Protein AF-A0A397EEP1-F1 (afdb_monomer_lite)

InterPro domains:
  IPR002110 Ankyrin repeat [PF12796] (130-216)
  IPR002867 IBR domain [SM00647] (1-59)
  IPR031127 E3 ubiquitin ligase RBR family [PTHR11685] (9-88)
  IPR036770 Ankyrin repeat-containing domain superfamily [G3DSA:1.25.40.20] (120-220)
  IPR036770 Ankyrin repeat-containing domain superfamily [SSF48403] (147-218)
  IPR044066 TRIAD supradomain [PS51873] (1-63)

Radius of gyration: 24.64 Å; chains: 1; bounding box: 55×30×63 Å

Structure (mmCIF, N/CA/C/O backbone):
data_AF-A0A397EEP1-F1
#
_entry.id   AF-A0A397EEP1-F1
#
loop_
_atom_site.group_PDB
_atom_site.id
_atom_site.type_symbol
_atom_site.label_atom_id
_atom_site.label_alt_id
_atom_site.label_comp_id
_atom_site.label_asym_id
_atom_site.label_entity_id
_atom_site.label_seq_id
_atom_site.pdbx_PDB_ins_code
_atom_site.Cartn_x
_atom_site.Cartn_y
_atom_site.Cartn_z
_atom_site.occupancy
_atom_site.B_iso_or_equiv
_atom_site.auth_seq_id
_atom_site.auth_comp_id
_atom_site.auth_asym_id
_atom_site.auth_atom_id
_atom_site.pdbx_PDB_model_num
ATOM 1 N N . MET A 1 1 ? -32.147 2.978 30.727 1.00 47.19 1 MET A N 1
ATOM 2 C CA . MET A 1 1 ? -31.724 1.940 31.691 1.00 47.19 1 MET A CA 1
ATOM 3 C C . MET A 1 1 ? -31.431 0.692 30.879 1.00 47.19 1 MET A C 1
ATOM 5 O O . MET A 1 1 ? -32.348 0.186 30.254 1.00 47.19 1 MET A O 1
ATOM 9 N N . TRP A 1 2 ? -30.162 0.304 30.752 1.00 61.06 2 TRP A N 1
ATOM 10 C CA . TRP A 1 2 ? -29.783 -0.892 29.991 1.00 61.06 2 TRP A CA 1
ATOM 11 C C . TRP A 1 2 ? -30.111 -2.123 30.839 1.00 61.06 2 TRP A C 1
ATOM 13 O O . TRP A 1 2 ? -29.787 -2.144 32.026 1.00 61.06 2 TRP A O 1
ATOM 23 N N . AS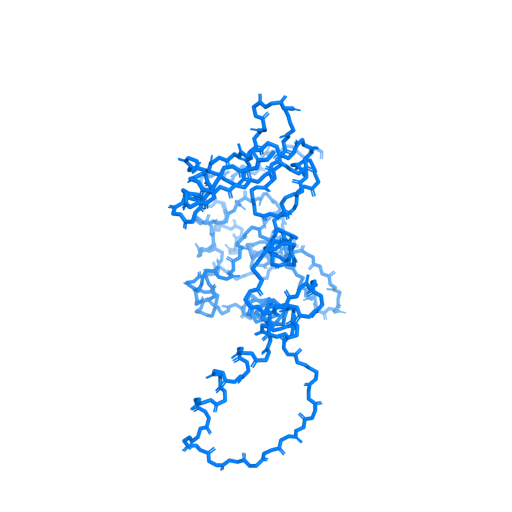P A 1 3 ? -30.806 -3.100 30.259 1.00 83.25 3 ASP A N 1
ATOM 24 C CA . ASP A 1 3 ? -31.170 -4.330 30.959 1.00 83.25 3 ASP A CA 1
ATOM 25 C C . ASP A 1 3 ? -29.919 -5.196 31.197 1.00 83.25 3 ASP A C 1
ATOM 27 O O . ASP A 1 3 ? -29.068 -5.337 30.314 1.00 83.25 3 ASP A O 1
ATOM 31 N N . LYS A 1 4 ? -29.802 -5.793 32.389 1.00 81.94 4 LYS A N 1
ATOM 32 C CA . LYS A 1 4 ? -28.688 -6.691 32.740 1.00 81.94 4 LYS A CA 1
ATOM 33 C C . LYS A 1 4 ? -28.630 -7.888 31.791 1.00 81.94 4 LYS A C 1
ATOM 35 O O . LYS A 1 4 ? -27.539 -8.336 31.445 1.00 81.94 4 LYS A O 1
ATOM 40 N N . SER A 1 5 ? -29.792 -8.353 31.334 1.00 80.31 5 SER A N 1
ATOM 41 C CA . SER A 1 5 ? -29.936 -9.419 30.339 1.00 80.31 5 SER A CA 1
ATOM 42 C C . SER A 1 5 ? -29.255 -9.047 29.021 1.00 80.31 5 SER A C 1
ATOM 44 O O . SER A 1 5 ? -28.493 -9.832 28.461 1.00 80.31 5 SER A O 1
ATOM 46 N N . PHE A 1 6 ? -29.470 -7.811 28.560 1.00 80.81 6 PHE A N 1
ATOM 47 C CA . PHE A 1 6 ? -28.870 -7.298 27.331 1.00 80.81 6 PHE A CA 1
ATOM 48 C C . PHE A 1 6 ? -27.352 -7.157 27.465 1.00 80.81 6 PHE A C 1
ATOM 50 O O . PHE A 1 6 ? -26.605 -7.561 26.579 1.00 80.81 6 PHE A O 1
ATOM 57 N N . GLN A 1 7 ? -26.873 -6.668 28.611 1.00 77.25 7 GLN A N 1
ATOM 58 C CA . GLN A 1 7 ? -25.439 -6.541 28.863 1.00 77.25 7 GLN A CA 1
ATOM 59 C C . GLN A 1 7 ? -24.725 -7.902 28.897 1.00 77.25 7 GLN A C 1
ATOM 61 O O . GLN A 1 7 ? -23.615 -8.015 28.382 1.00 77.25 7 GLN A O 1
ATOM 66 N N . ALA A 1 8 ? -25.352 -8.942 29.454 1.00 81.75 8 ALA A N 1
ATOM 67 C CA . ALA A 1 8 ? -24.814 -10.303 29.422 1.00 81.75 8 ALA A CA 1
ATOM 68 C C . ALA A 1 8 ? -24.742 -10.852 27.988 1.00 81.75 8 ALA A C 1
ATOM 70 O O . ALA A 1 8 ? -23.727 -11.421 27.594 1.00 81.75 8 ALA A O 1
ATOM 71 N N . TRP A 1 9 ? -25.775 -10.609 27.180 1.00 78.56 9 TRP A N 1
ATOM 72 C CA . TRP A 1 9 ? -25.808 -11.028 25.779 1.00 78.56 9 TRP A CA 1
ATOM 73 C C . TRP A 1 9 ? -24.681 -10.391 24.944 1.00 78.56 9 TRP A C 1
ATOM 75 O O . TRP A 1 9 ? -23.999 -11.090 24.197 1.00 78.56 9 TRP A O 1
ATOM 85 N N . THR A 1 10 ? -24.371 -9.104 25.156 1.00 80.12 10 THR A N 1
ATOM 86 C CA . THR A 1 10 ? -23.261 -8.425 24.448 1.00 80.12 10 THR A CA 1
ATOM 87 C C . THR A 1 10 ? -21.867 -9.002 24.720 1.00 80.12 10 THR A C 1
ATOM 89 O O . THR A 1 10 ? -20.926 -8.666 24.010 1.00 80.12 10 THR A O 1
ATOM 92 N N . GLN A 1 11 ? -21.697 -9.865 25.727 1.00 75.62 11 GLN A N 1
ATOM 93 C CA . GLN A 1 11 ? -20.400 -10.487 26.025 1.00 75.62 11 GLN A CA 1
ATOM 94 C C . GLN A 1 11 ? -20.036 -11.602 25.037 1.00 75.62 11 GLN A C 1
ATOM 96 O O . GLN A 1 11 ? -18.857 -11.920 24.890 1.00 75.62 11 GLN A O 1
ATOM 101 N N . HIS A 1 12 ? -21.030 -12.184 24.362 1.00 77.12 12 HIS A N 1
ATOM 102 C CA . HIS A 1 12 ? -20.850 -13.317 23.449 1.00 77.12 12 HIS A CA 1
ATOM 103 C C . HIS A 1 12 ? -21.074 -12.961 21.974 1.00 77.12 12 HIS A C 1
ATOM 105 O O . HIS A 1 12 ? -20.900 -13.816 21.111 1.00 77.12 12 HIS A O 1
ATOM 111 N N . HIS A 1 13 ? -21.424 -11.708 21.682 1.00 80.69 13 HIS A N 1
ATOM 112 C CA . HIS A 1 13 ? -21.724 -11.213 20.340 1.00 80.69 13 HIS A CA 1
ATOM 113 C C . HIS A 1 13 ? -20.852 -9.986 20.030 1.00 80.69 13 HIS A C 1
ATOM 115 O O . HIS A 1 13 ? -20.582 -9.176 20.918 1.00 80.69 13 HIS A O 1
ATOM 121 N N . ASP A 1 14 ? -20.407 -9.818 18.778 1.00 85.81 14 ASP A N 1
ATOM 122 C CA . ASP A 1 14 ? -19.673 -8.610 18.363 1.00 85.81 14 ASP A CA 1
ATOM 123 C C . ASP A 1 14 ? -20.671 -7.457 18.208 1.00 85.81 14 ASP A C 1
ATOM 125 O O . ASP A 1 14 ? -21.212 -7.209 17.131 1.00 85.81 14 ASP A O 1
ATOM 129 N N . VAL A 1 15 ? -20.964 -6.794 19.328 1.00 86.81 15 VAL A N 1
ATOM 130 C CA . VAL A 1 15 ? -21.948 -5.712 19.431 1.00 86.81 15 VAL A CA 1
ATOM 131 C C . VAL A 1 15 ? -21.237 -4.403 19.732 1.00 86.81 15 VAL A C 1
ATOM 133 O O . VAL A 1 15 ? -20.426 -4.303 20.656 1.00 86.81 15 VAL A O 1
ATOM 136 N N . ARG A 1 16 ? -21.560 -3.355 18.975 1.00 87.19 16 ARG A N 1
ATOM 137 C CA . ARG A 1 16 ? -21.003 -2.010 19.149 1.00 87.19 16 ARG A CA 1
ATOM 138 C C . ARG A 1 16 ? -22.079 -0.949 19.019 1.00 87.19 16 ARG A C 1
ATOM 140 O O . ARG A 1 16 ? -23.038 -1.093 18.274 1.00 87.19 16 ARG A O 1
ATOM 147 N N . SER A 1 17 ? -21.896 0.157 19.731 1.00 89.38 17 SER A N 1
ATOM 148 C CA . SER A 1 17 ? -22.769 1.324 19.593 1.00 89.38 17 SER A CA 1
ATOM 149 C C . SER A 1 17 ? -22.429 2.132 18.338 1.00 89.38 17 SER A C 1
ATOM 151 O O . SER A 1 17 ? -21.255 2.317 18.019 1.00 89.38 17 SER A O 1
ATOM 153 N N . CYS A 1 18 ? -23.433 2.703 17.680 1.00 91.69 18 CYS A N 1
ATOM 154 C CA . CYS A 1 18 ? -23.231 3.709 16.643 1.00 91.69 18 CYS A CA 1
ATOM 155 C C . CYS A 1 18 ? -22.435 4.908 17.212 1.00 91.69 18 CYS A C 1
ATOM 157 O O . CYS A 1 18 ? -22.728 5.363 18.323 1.00 91.69 18 CYS A O 1
ATOM 159 N N . PRO A 1 19 ? -21.423 5.437 16.504 1.00 91.19 19 PRO A N 1
ATOM 160 C CA . PRO A 1 19 ? -20.699 6.634 16.943 1.00 91.19 19 PRO A CA 1
ATOM 161 C C . PRO A 1 19 ? -21.558 7.910 16.927 1.00 91.19 19 PRO A C 1
ATOM 163 O O . PRO A 1 19 ? -21.262 8.820 17.693 1.00 91.19 19 PRO A O 1
ATOM 166 N N . GLN A 1 20 ? -22.625 7.956 16.120 1.00 92.94 20 GLN A N 1
ATOM 167 C CA . GLN A 1 20 ? -23.490 9.131 15.978 1.00 92.94 20 GLN A CA 1
ATOM 168 C C . GLN A 1 20 ? -24.725 9.087 16.889 1.00 92.94 20 GLN A C 1
ATOM 170 O O . GLN A 1 20 ? -24.979 10.035 17.622 1.00 92.94 20 GLN A O 1
ATOM 175 N N . CYS A 1 21 ? -25.488 7.988 16.879 1.00 94.25 21 CYS A N 1
ATOM 176 C CA . CYS A 1 21 ? -26.744 7.882 17.641 1.00 94.25 21 CYS A CA 1
ATOM 177 C C . CYS A 1 21 ? -26.685 6.924 18.842 1.00 94.25 21 CYS A C 1
ATOM 179 O O . CYS A 1 21 ? -27.672 6.764 19.556 1.00 94.25 21 CYS A O 1
ATOM 181 N N . HIS A 1 22 ? -25.551 6.251 19.059 1.00 90.94 22 HIS A N 1
ATOM 182 C CA . HIS A 1 22 ? -25.333 5.273 20.135 1.00 90.94 22 HIS A CA 1
ATOM 183 C C . HIS A 1 22 ? -26.238 4.033 20.140 1.00 90.94 22 HIS A C 1
ATOM 185 O O . HIS A 1 22 ? -26.131 3.218 21.061 1.00 90.94 22 HIS A O 1
ATOM 191 N N . ALA A 1 23 ? -27.053 3.825 19.102 1.00 91.00 23 ALA A N 1
ATOM 192 C CA . ALA A 1 23 ? -27.814 2.592 18.931 1.00 91.00 23 ALA A CA 1
ATOM 193 C C . ALA A 1 23 ? -26.887 1.368 18.931 1.00 91.00 23 ALA A C 1
ATOM 195 O O . ALA A 1 23 ? -25.815 1.408 18.325 1.00 91.00 23 ALA A O 1
ATOM 196 N N . ALA A 1 24 ? -27.276 0.295 19.621 1.00 89.44 24 ALA A N 1
ATOM 197 C CA . ALA A 1 24 ? -26.526 -0.956 19.618 1.00 89.44 24 ALA A CA 1
ATOM 198 C C . ALA A 1 24 ? -26.708 -1.673 18.274 1.00 89.44 24 ALA A C 1
ATOM 200 O O . ALA A 1 24 ? -27.830 -1.838 17.799 1.00 89.44 24 ALA A O 1
ATOM 201 N N . ILE A 1 25 ? -25.598 -2.074 17.670 1.00 88.44 25 ILE A N 1
ATOM 202 C CA . ILE A 1 25 ? -25.524 -2.742 16.374 1.00 88.44 25 ILE A CA 1
ATOM 203 C C . ILE A 1 25 ? -24.734 -4.031 16.593 1.00 88.44 25 ILE A C 1
ATOM 205 O O . ILE A 1 25 ? -23.732 -4.006 17.301 1.00 88.44 25 ILE A O 1
ATOM 209 N N . GLU A 1 26 ? -25.176 -5.144 16.018 1.00 89.06 26 GLU A N 1
ATOM 210 C CA . GLU A 1 26 ? -24.446 -6.418 16.000 1.00 89.06 26 GLU A CA 1
ATOM 211 C C . GLU A 1 26 ? -23.779 -6.607 14.633 1.00 89.06 26 GLU A C 1
ATOM 213 O O . GLU A 1 26 ? -24.381 -6.301 13.600 1.00 89.06 26 GLU A O 1
ATOM 218 N N . LYS A 1 27 ? -22.541 -7.111 14.607 1.00 83.81 27 LYS A N 1
ATOM 219 C CA . LYS A 1 27 ? -21.855 -7.441 13.355 1.00 83.81 27 LYS A CA 1
ATOM 220 C C . LYS A 1 27 ? -22.319 -8.798 12.835 1.00 83.81 27 LYS A C 1
ATOM 222 O O . LYS A 1 27 ? -22.027 -9.826 13.436 1.00 83.81 27 LYS A O 1
ATOM 227 N N . THR A 1 28 ? -22.942 -8.819 11.662 1.00 75.56 28 THR A N 1
ATOM 228 C CA . THR A 1 28 ? -23.402 -10.058 11.008 1.00 75.56 28 THR A CA 1
ATOM 229 C C . THR A 1 28 ? -22.403 -10.637 9.988 1.00 75.56 28 THR A C 1
ATOM 231 O O . THR A 1 28 ? -22.657 -11.700 9.429 1.00 75.56 28 THR A O 1
ATOM 234 N N . GLY A 1 29 ? -21.244 -9.988 9.776 1.00 73.56 29 GLY A N 1
ATOM 235 C CA . GLY A 1 29 ? -20.130 -10.460 8.928 1.00 73.56 29 GLY A CA 1
ATOM 236 C C . GLY A 1 29 ? -19.808 -9.564 7.714 1.00 73.56 29 GLY A C 1
ATOM 237 O O . GLY A 1 29 ? -20.437 -8.533 7.511 1.00 73.56 29 GLY A O 1
ATOM 238 N N . GLY A 1 30 ? -18.798 -9.941 6.915 1.00 75.50 30 GLY A N 1
ATOM 239 C CA . GLY A 1 30 ? -18.635 -9.499 5.513 1.00 75.50 30 GLY A CA 1
ATOM 240 C C . GLY A 1 30 ? -17.780 -8.258 5.183 1.00 75.50 30 GLY A C 1
ATOM 241 O O . GLY A 1 30 ? -17.151 -8.255 4.134 1.00 75.50 30 GLY A O 1
ATOM 242 N N . CYS A 1 31 ? -17.694 -7.219 6.023 1.00 81.50 31 CYS A N 1
ATOM 243 C CA . CYS A 1 31 ? -16.842 -6.036 5.768 1.00 81.50 31 CYS A CA 1
ATOM 244 C C . CYS A 1 31 ? -16.585 -5.238 7.066 1.00 81.50 31 CYS A C 1
ATOM 246 O O . CYS A 1 31 ? -17.164 -5.536 8.116 1.00 81.50 31 CYS A O 1
ATOM 248 N N . THR A 1 32 ? -15.692 -4.243 7.034 1.00 88.62 32 THR A N 1
ATOM 249 C CA . THR A 1 32 ? -15.529 -3.237 8.103 1.00 88.62 32 THR A CA 1
ATOM 250 C C . THR A 1 32 ? -16.433 -2.022 7.908 1.00 88.62 32 THR A C 1
ATOM 252 O O . THR A 1 32 ? -16.703 -1.338 8.892 1.00 88.62 32 THR A O 1
ATOM 255 N N . HIS A 1 33 ? -16.925 -1.768 6.693 1.00 93.38 33 HIS A N 1
ATOM 256 C CA . HIS A 1 33 ? -17.930 -0.742 6.426 1.00 93.38 33 HIS A CA 1
ATOM 257 C C . HIS A 1 33 ? -19.284 -1.149 7.011 1.00 93.38 33 HIS A C 1
ATOM 259 O O . HIS A 1 33 ? -19.756 -2.260 6.762 1.00 93.38 33 HIS A O 1
ATOM 265 N N . MET A 1 34 ? -19.911 -0.260 7.778 1.00 91.12 34 MET A N 1
ATOM 266 C CA . MET A 1 34 ? -21.255 -0.453 8.310 1.00 91.12 34 MET A CA 1
ATOM 267 C C . MET A 1 34 ? -22.073 0.829 8.252 1.00 91.12 34 MET A C 1
ATOM 269 O O . MET A 1 34 ? -21.587 1.901 8.598 1.00 91.12 34 MET A O 1
ATOM 273 N N . THR A 1 35 ? -23.352 0.673 7.927 1.00 92.94 35 THR A N 1
ATOM 274 C CA . THR A 1 35 ? -24.351 1.744 7.934 1.00 92.94 35 THR A CA 1
ATOM 275 C C . THR A 1 35 ? -25.298 1.538 9.109 1.00 92.94 35 THR A C 1
ATOM 277 O O . THR A 1 35 ? -25.817 0.440 9.331 1.00 92.94 35 THR A O 1
ATOM 280 N N . CYS A 1 36 ? -25.528 2.578 9.909 1.00 93.56 36 CYS A N 1
ATOM 281 C CA . CYS A 1 36 ? -26.466 2.496 11.024 1.00 93.56 36 CYS A CA 1
ATOM 282 C C . CYS A 1 36 ? -27.920 2.479 10.531 1.00 93.56 36 CYS A C 1
ATOM 284 O O . CYS A 1 36 ? -28.367 3.439 9.921 1.00 93.56 36 CYS A O 1
ATOM 286 N N . ILE A 1 37 ? -28.702 1.465 10.910 1.00 91.69 37 ILE A N 1
ATOM 287 C CA . ILE A 1 37 ? -30.126 1.370 10.529 1.00 91.69 37 ILE A CA 1
ATOM 288 C C . ILE A 1 37 ? -31.024 2.466 11.134 1.00 91.69 37 ILE A C 1
ATOM 290 O O . ILE A 1 37 ? -32.151 2.640 10.689 1.00 91.69 37 ILE A O 1
ATOM 294 N N . TYR A 1 38 ? -30.561 3.167 12.176 1.00 94.50 38 TYR A N 1
ATOM 295 C CA . TYR A 1 38 ? -31.361 4.169 12.893 1.00 94.50 38 TYR A CA 1
ATOM 296 C C . TYR A 1 38 ? -31.083 5.604 12.449 1.00 94.50 38 TYR A C 1
ATOM 298 O O . TYR A 1 38 ? -31.986 6.432 12.481 1.00 94.50 38 TYR A O 1
ATOM 306 N N . CYS A 1 39 ? -29.832 5.924 12.111 1.00 95.50 39 CYS A N 1
ATOM 307 C CA . CYS A 1 39 ? -29.431 7.285 11.743 1.00 95.50 39 CYS A CA 1
ATOM 308 C C . CYS A 1 39 ? -28.678 7.363 10.414 1.00 95.50 39 CYS A C 1
ATOM 310 O O . CYS A 1 39 ? -28.101 8.406 10.129 1.00 95.50 39 CYS A O 1
ATOM 312 N N . GLU A 1 40 ? -28.613 6.253 9.673 1.00 94.88 40 GLU A N 1
ATOM 313 C CA . GLU A 1 40 ? -28.022 6.141 8.330 1.00 94.88 40 GLU A CA 1
ATOM 314 C C . GLU A 1 40 ? -26.551 6.578 8.242 1.00 94.88 40 GLU A C 1
ATOM 316 O O . GLU A 1 40 ? -26.015 6.807 7.169 1.00 94.88 40 GLU A O 1
ATOM 321 N N . PHE A 1 41 ? -25.869 6.670 9.385 1.00 94.62 41 PHE A N 1
ATOM 322 C CA . PHE A 1 41 ? -24.463 7.041 9.434 1.00 94.62 41 PHE A CA 1
ATOM 323 C C . PHE A 1 41 ? -23.591 5.878 8.961 1.00 94.62 41 PHE A C 1
ATOM 325 O O . PHE A 1 41 ? -23.664 4.788 9.543 1.00 94.62 41 PHE A O 1
ATOM 332 N N . ASP A 1 42 ? -22.756 6.141 7.960 1.00 94.69 42 ASP A N 1
ATOM 333 C CA . ASP A 1 42 ? -21.756 5.222 7.421 1.00 94.69 42 ASP A CA 1
ATOM 334 C C . ASP A 1 42 ? -20.445 5.337 8.196 1.00 94.69 42 ASP A C 1
ATOM 336 O O . ASP A 1 42 ? -19.846 6.411 8.306 1.00 94.69 42 ASP A O 1
ATOM 340 N N . PHE A 1 43 ? -19.965 4.225 8.743 1.00 93.75 43 PHE A N 1
ATOM 341 C CA . PHE A 1 43 ? -18.770 4.213 9.577 1.00 93.75 43 PHE A CA 1
ATOM 342 C C . PHE A 1 43 ? -17.993 2.905 9.490 1.00 93.75 43 PHE A C 1
ATOM 344 O O . PHE A 1 43 ? -18.498 1.856 9.093 1.00 93.75 43 PHE A O 1
ATOM 351 N N . CYS A 1 44 ? -16.737 2.956 9.923 1.00 92.75 44 CYS A N 1
ATOM 352 C CA . CYS A 1 44 ? -15.912 1.766 10.078 1.00 92.75 44 CYS A CA 1
ATOM 353 C C . CYS A 1 44 ? -16.153 1.090 11.438 1.00 92.75 44 CYS A C 1
ATOM 355 O O . CYS A 1 44 ? -15.990 1.698 12.501 1.00 92.75 44 CYS A O 1
ATOM 357 N N . TRP A 1 45 ? -16.467 -0.205 11.413 1.00 91.25 45 TRP A N 1
ATOM 358 C CA . TRP A 1 45 ? -16.722 -1.049 12.584 1.00 91.25 45 TRP A CA 1
ATOM 359 C C . TRP A 1 45 ? -15.564 -1.072 13.593 1.00 91.25 45 TRP A C 1
ATOM 361 O O . TRP A 1 45 ? -15.776 -1.133 14.810 1.00 91.25 45 TRP A O 1
ATOM 371 N N . LEU A 1 46 ? -14.329 -1.009 13.087 1.00 88.44 46 LEU A N 1
ATOM 372 C CA . LEU A 1 46 ? -13.113 -1.087 13.893 1.00 88.44 46 LEU A CA 1
ATOM 373 C C . LEU A 1 46 ? -12.780 0.259 14.538 1.00 88.44 46 LEU A C 1
ATOM 375 O O . LEU A 1 46 ? -12.733 0.358 15.765 1.00 88.44 46 LEU A O 1
ATOM 379 N N . CYS A 1 47 ? -12.551 1.289 13.720 1.00 89.31 47 CYS A N 1
ATOM 380 C CA . CYS A 1 47 ? -12.019 2.574 14.175 1.00 89.31 47 CYS A CA 1
ATOM 381 C C . CYS A 1 47 ? -13.092 3.607 14.542 1.00 89.31 47 CYS A C 1
ATOM 383 O O . CYS A 1 47 ? -12.753 4.657 15.091 1.00 89.31 47 CYS A O 1
ATOM 385 N N . ARG A 1 48 ? -14.372 3.306 14.273 1.00 90.62 48 ARG A N 1
ATOM 386 C CA . ARG A 1 48 ? -15.549 4.111 14.648 1.00 90.62 48 ARG A CA 1
ATOM 387 C C . ARG A 1 48 ? -15.585 5.512 14.014 1.00 90.62 48 ARG A C 1
ATOM 389 O O . ARG A 1 48 ? -16.299 6.376 14.514 1.00 90.62 48 ARG A O 1
ATOM 396 N N . VAL A 1 49 ? -14.827 5.729 12.937 1.00 90.88 49 VAL A N 1
ATOM 397 C CA . VAL A 1 49 ? -14.821 6.968 12.136 1.00 90.88 49 VAL A CA 1
ATOM 398 C C . VAL A 1 49 ? -15.819 6.854 10.990 1.00 90.88 49 VAL A C 1
ATOM 400 O O . VAL A 1 49 ? -16.080 5.749 10.514 1.00 90.88 49 VAL A O 1
ATOM 403 N N . GLU A 1 50 ? -16.345 8.000 10.563 1.00 94.19 50 GLU A N 1
ATOM 404 C CA . GLU A 1 50 ? -17.120 8.154 9.333 1.00 94.19 50 GLU A CA 1
ATOM 405 C C . GLU A 1 50 ? -16.409 7.536 8.127 1.00 94.19 50 GLU A C 1
ATOM 407 O O . GLU A 1 50 ? -15.199 7.710 7.954 1.00 94.19 50 GLU A O 1
ATOM 412 N N . TRP A 1 51 ? -17.159 6.843 7.274 1.00 93.44 51 TRP A N 1
ATOM 413 C CA . TRP A 1 51 ? -16.577 6.130 6.140 1.00 93.44 51 TRP A CA 1
ATOM 414 C C . TRP A 1 51 ? -15.876 7.056 5.137 1.00 93.44 51 TRP A C 1
ATOM 416 O O . TRP A 1 51 ? -14.807 6.717 4.643 1.00 93.44 51 TRP A O 1
ATOM 426 N N . GLN A 1 52 ? -16.397 8.265 4.908 1.00 91.44 52 GLN A N 1
ATOM 427 C CA . GLN A 1 52 ? -15.780 9.245 3.999 1.00 91.44 52 GLN A CA 1
ATOM 428 C C . GLN A 1 52 ? -14.376 9.689 4.441 1.00 91.44 52 GLN A C 1
ATOM 430 O O . GLN A 1 52 ? -13.542 10.044 3.613 1.00 91.44 52 GLN A O 1
ATOM 435 N N . HIS A 1 53 ? -14.102 9.643 5.746 1.00 88.62 53 HIS A N 1
ATOM 436 C CA . HIS A 1 53 ? -12.820 10.016 6.347 1.00 88.62 53 HIS A CA 1
ATOM 437 C C . HIS A 1 53 ? -11.983 8.790 6.744 1.00 88.62 53 HIS A C 1
ATOM 439 O O . HIS A 1 53 ? -10.988 8.908 7.469 1.00 88.62 53 HIS A O 1
ATOM 445 N N . HIS A 1 54 ? -12.398 7.597 6.318 1.00 90.50 54 HIS A N 1
ATOM 446 C CA . HIS A 1 54 ? -11.708 6.361 6.627 1.00 90.50 54 HIS A CA 1
ATOM 447 C C . HIS A 1 54 ? -10.470 6.190 5.745 1.00 90.50 54 HIS A C 1
ATOM 449 O O . HIS A 1 54 ? -10.537 6.277 4.523 1.00 90.50 54 HIS A O 1
ATOM 455 N N . THR A 1 55 ? -9.339 5.883 6.376 1.00 88.94 55 THR A N 1
ATOM 456 C CA . THR A 1 55 ? -8.138 5.401 5.693 1.00 88.94 55 THR A CA 1
ATOM 457 C C . THR A 1 55 ? -7.647 4.142 6.391 1.00 88.94 55 THR A C 1
ATOM 459 O O . THR A 1 55 ? -7.569 4.100 7.624 1.00 88.94 55 THR A O 1
ATOM 462 N N . ASP A 1 56 ? -7.295 3.116 5.616 1.00 86.06 56 ASP A N 1
ATOM 463 C CA . ASP A 1 56 ? -6.860 1.826 6.166 1.00 86.06 56 ASP A CA 1
ATOM 464 C C . ASP A 1 56 ? -5.620 1.979 7.055 1.00 86.06 56 ASP A C 1
ATOM 466 O O . ASP A 1 56 ? -5.549 1.399 8.139 1.00 86.06 56 ASP A O 1
ATOM 470 N N . VAL A 1 57 ? -4.708 2.877 6.669 1.00 83.38 57 VAL A N 1
ATOM 471 C CA . VAL A 1 57 ? -3.500 3.219 7.436 1.00 83.38 57 VAL A CA 1
ATOM 472 C C . VAL A 1 57 ? -3.798 3.736 8.848 1.00 83.38 57 VAL A C 1
ATOM 474 O O . VAL A 1 57 ? -3.029 3.481 9.773 1.00 83.38 57 VAL A O 1
ATOM 477 N N . MET A 1 58 ? -4.919 4.436 9.050 1.00 82.75 58 MET A N 1
ATOM 478 C CA . MET A 1 58 ? -5.311 4.971 10.360 1.00 82.75 58 MET A CA 1
ATOM 479 C C . MET A 1 58 ? -6.365 4.110 11.061 1.00 82.75 58 MET A C 1
ATOM 481 O O . MET A 1 58 ? -6.713 4.393 12.210 1.00 82.75 58 MET A O 1
ATOM 485 N N . CYS A 1 59 ? -6.862 3.051 10.422 1.00 82.12 59 CYS A N 1
ATOM 486 C CA . CYS A 1 59 ? -7.916 2.209 10.972 1.00 82.12 59 CYS A CA 1
ATOM 487 C C . CYS A 1 59 ? -7.439 1.449 12.217 1.00 82.12 59 CYS A C 1
ATOM 489 O O . CYS A 1 59 ? -8.003 1.610 13.304 1.00 82.12 59 CYS A O 1
ATOM 491 N N . THR A 1 60 ? -6.351 0.690 12.095 1.00 79.88 60 THR A N 1
ATOM 492 C CA . THR A 1 60 ? -5.781 -0.137 13.171 1.00 79.88 60 THR A CA 1
ATOM 493 C C . THR A 1 60 ? -5.290 0.697 14.360 1.00 79.88 60 THR A C 1
ATOM 495 O O . THR A 1 60 ? -5.707 0.412 15.490 1.00 79.88 60 THR A O 1
ATOM 498 N N . PRO A 1 61 ? -4.496 1.773 14.157 1.00 75.88 61 PRO A N 1
ATOM 499 C CA . PRO A 1 61 ? -4.050 2.632 15.255 1.00 75.88 61 PRO A CA 1
ATOM 500 C C . PRO A 1 61 ? -5.216 3.267 16.022 1.00 75.88 61 PRO A C 1
ATOM 502 O O . PRO A 1 61 ? -5.234 3.280 17.255 1.00 75.88 61 PRO A O 1
ATOM 505 N N . ARG A 1 62 ? -6.245 3.753 15.315 1.00 79.25 62 ARG A N 1
ATOM 506 C CA . ARG A 1 62 ? -7.413 4.372 15.957 1.00 79.25 62 ARG A CA 1
ATOM 507 C C . ARG A 1 62 ? -8.297 3.353 16.663 1.00 79.25 62 ARG A C 1
ATOM 509 O O . ARG A 1 62 ? -8.760 3.630 17.769 1.00 79.25 62 ARG A O 1
ATOM 516 N N . ALA A 1 63 ? -8.516 2.179 16.076 1.00 79.62 63 ALA A N 1
ATOM 517 C CA . ALA A 1 63 ? -9.271 1.093 16.705 1.00 79.62 63 ALA A CA 1
ATOM 518 C C . ALA A 1 63 ? -8.616 0.635 18.019 1.00 79.62 63 ALA A C 1
ATOM 520 O O . ALA A 1 63 ? -9.301 0.394 19.016 1.00 79.62 63 ALA A O 1
ATOM 521 N N . PHE A 1 64 ? -7.282 0.583 18.056 1.00 74.06 64 PHE A N 1
ATOM 522 C CA . PHE A 1 64 ? -6.532 0.280 19.272 1.00 74.06 64 PHE A CA 1
ATOM 523 C C . PHE A 1 64 ? -6.762 1.330 20.370 1.00 74.06 64 PHE A C 1
ATOM 525 O O . PHE A 1 64 ? -7.100 0.975 21.506 1.00 74.06 64 PHE A O 1
ATOM 532 N N . LEU A 1 65 ? -6.644 2.618 20.026 1.00 66.38 65 LEU A N 1
ATOM 533 C CA . LEU A 1 65 ? -6.842 3.732 20.962 1.00 66.38 65 LEU A CA 1
ATOM 534 C C . LEU A 1 65 ? -8.286 3.827 21.481 1.00 66.38 65 LEU A C 1
ATOM 536 O O . LEU A 1 65 ? -8.506 4.160 22.645 1.00 66.38 65 LEU A O 1
ATOM 540 N N . THR A 1 66 ? -9.266 3.505 20.637 1.00 67.19 66 THR A N 1
ATOM 541 C CA . THR A 1 66 ? -10.706 3.636 20.930 1.00 67.19 66 THR A CA 1
ATOM 542 C C . THR A 1 66 ? -11.369 2.355 21.437 1.00 67.19 66 THR A C 1
ATOM 544 O O . THR A 1 66 ? -12.548 2.386 21.791 1.00 67.19 66 THR A O 1
ATOM 547 N N . SER A 1 67 ? -10.634 1.236 21.534 1.00 66.00 67 SER A N 1
ATOM 548 C CA . SER A 1 67 ? -11.097 0.010 22.210 1.00 66.00 67 SER A CA 1
ATOM 549 C C . SER A 1 67 ? -11.686 0.371 23.583 1.00 66.00 67 SER A C 1
ATOM 551 O O . SER A 1 67 ? -11.276 1.373 24.149 1.00 66.00 67 SER A O 1
ATOM 553 N N . SER A 1 68 ? -12.621 -0.387 24.156 1.00 54.97 68 SER A N 1
ATOM 554 C CA . SER A 1 68 ? -13.264 -0.085 25.454 1.00 54.97 68 SER A CA 1
ATOM 555 C C . SER A 1 68 ? -12.810 -0.999 26.601 1.00 54.97 68 SER A C 1
ATOM 557 O O . SER A 1 68 ? -13.383 -0.954 27.685 1.00 54.97 68 SER A O 1
ATOM 559 N N . SER A 1 69 ? -11.777 -1.825 26.393 1.00 55.00 69 SER A N 1
ATOM 560 C CA . SER A 1 69 ? -11.315 -2.791 27.400 1.00 55.00 69 SER A CA 1
ATOM 561 C C . SER A 1 69 ? -10.827 -2.092 28.680 1.00 55.00 69 SER A C 1
ATOM 563 O O . SER A 1 69 ? -9.752 -1.497 28.706 1.00 55.00 69 SER A O 1
ATOM 565 N N . THR A 1 70 ? -11.624 -2.180 29.747 1.00 50.16 70 THR A N 1
ATOM 566 C CA . THR A 1 70 ? -11.368 -1.614 31.085 1.00 50.16 70 THR A CA 1
ATOM 567 C C . THR A 1 70 ? -10.414 -2.449 31.935 1.00 50.16 70 THR A C 1
ATOM 569 O O . THR A 1 70 ? -10.016 -2.001 33.007 1.00 50.16 70 THR A O 1
ATOM 572 N N . ALA A 1 71 ? -9.992 -3.624 31.455 1.00 48.22 71 ALA A N 1
ATOM 573 C CA . ALA A 1 71 ? -9.126 -4.553 32.186 1.00 48.22 71 ALA A CA 1
ATOM 574 C C . ALA A 1 71 ? -7.776 -3.943 32.617 1.00 48.22 71 ALA A C 1
ATOM 576 O O . ALA A 1 71 ? -7.089 -4.495 33.469 1.00 48.22 71 ALA A O 1
ATOM 577 N N . LEU A 1 72 ? -7.386 -2.813 32.016 1.00 47.94 72 LEU A N 1
ATOM 578 C CA . LEU A 1 72 ? -6.070 -2.190 32.151 1.00 47.94 72 LEU A CA 1
ATOM 579 C C . LEU A 1 72 ? -6.179 -0.661 32.391 1.00 47.94 72 LEU A C 1
ATOM 581 O O . LEU A 1 72 ? -5.244 0.071 32.100 1.00 47.94 72 LEU A O 1
ATOM 585 N N . GLY A 1 73 ? -7.317 -0.158 32.901 1.00 46.09 73 GLY A N 1
ATOM 586 C CA . GLY A 1 73 ? -7.470 1.227 33.393 1.00 46.09 73 GLY A CA 1
ATOM 587 C C . GLY A 1 73 ? -8.657 2.030 32.823 1.00 46.09 73 GLY A C 1
ATOM 588 O O . GLY A 1 73 ? -9.225 1.649 31.798 1.00 46.09 73 GLY A O 1
ATOM 589 N N . PRO A 1 74 ? -9.052 3.152 33.469 1.00 46.38 74 PRO A N 1
ATOM 590 C CA . PRO A 1 74 ? -10.289 3.879 33.149 1.00 46.38 74 PRO A CA 1
ATOM 591 C C . PRO A 1 74 ? -10.161 4.920 32.022 1.00 46.38 74 PRO A C 1
ATOM 593 O O . PRO A 1 74 ? -11.174 5.344 31.475 1.00 46.38 74 PRO A O 1
ATOM 596 N N . THR A 1 75 ? -8.946 5.339 31.651 1.00 48.44 75 THR A N 1
ATOM 597 C CA . THR A 1 75 ? -8.706 6.347 30.603 1.00 48.44 75 THR A CA 1
ATOM 598 C C . THR A 1 75 ? -7.749 5.815 29.534 1.00 48.44 75 THR A C 1
ATOM 600 O O . THR A 1 75 ? -6.914 4.950 29.805 1.00 48.44 75 THR A O 1
ATOM 603 N N . ALA A 1 76 ? -7.864 6.321 28.301 1.00 51.34 76 ALA A N 1
ATOM 604 C CA . ALA A 1 76 ? -7.018 5.931 27.167 1.00 51.34 76 ALA A CA 1
ATOM 605 C C . ALA A 1 76 ? -5.497 5.943 27.461 1.00 51.34 76 ALA A C 1
ATOM 607 O O . ALA A 1 76 ? -4.849 4.942 27.147 1.00 51.34 76 ALA A O 1
ATOM 608 N N . PRO A 1 77 ? -4.911 6.979 28.106 1.00 57.53 77 PRO A N 1
ATOM 609 C CA . PRO A 1 77 ? -3.484 6.970 28.433 1.00 57.53 77 PRO A CA 1
ATOM 610 C C . PRO A 1 77 ? -3.119 5.891 29.457 1.00 57.53 77 PRO A C 1
ATOM 612 O O . PRO A 1 77 ? -2.113 5.210 29.281 1.00 57.53 77 PRO A O 1
ATOM 615 N N . VAL A 1 78 ? -3.952 5.665 30.481 1.00 54.75 78 VAL A N 1
ATOM 616 C CA . VAL A 1 78 ? -3.705 4.603 31.473 1.00 54.75 78 VAL A CA 1
ATOM 617 C C . VAL A 1 78 ? -3.737 3.240 30.792 1.00 54.75 78 VAL A C 1
ATOM 619 O O . VAL A 1 78 ? -2.837 2.436 30.987 1.00 54.75 78 VAL A O 1
ATOM 622 N N . ARG A 1 79 ? -4.695 3.009 29.893 1.00 62.41 79 ARG A N 1
ATOM 623 C CA . ARG A 1 79 ? -4.789 1.747 29.152 1.00 62.41 79 ARG A CA 1
ATOM 624 C C . ARG A 1 79 ? -3.630 1.501 28.204 1.00 62.41 79 ARG A C 1
ATOM 626 O O . ARG A 1 79 ? -3.223 0.351 28.067 1.00 62.41 79 ARG A O 1
ATOM 633 N N . ALA A 1 80 ? -3.118 2.543 27.552 1.00 59.56 80 ALA A N 1
ATOM 634 C CA . ALA A 1 80 ? -1.920 2.441 26.728 1.00 59.56 80 ALA A CA 1
ATOM 635 C C . ALA A 1 80 ? -0.714 2.018 27.580 1.00 59.56 80 ALA A C 1
ATOM 637 O O . ALA A 1 80 ? -0.020 1.064 27.229 1.00 59.56 80 ALA A O 1
ATOM 638 N N . VAL A 1 81 ? -0.530 2.656 28.740 1.00 64.38 81 VAL A N 1
ATOM 639 C CA . VAL A 1 81 ? 0.550 2.333 29.682 1.00 64.38 81 VAL A CA 1
ATOM 640 C C . VAL A 1 81 ? 0.400 0.914 30.229 1.00 64.38 81 VAL A C 1
ATOM 642 O O . VAL A 1 81 ? 1.330 0.118 30.140 1.00 64.38 81 VAL A O 1
ATOM 645 N N . THR A 1 82 ? -0.763 0.544 30.757 1.00 57.16 82 THR A N 1
ATOM 646 C CA . THR A 1 82 ? -0.937 -0.753 31.420 1.00 57.16 82 THR A CA 1
ATOM 647 C C . THR A 1 82 ? -0.932 -1.916 30.416 1.00 57.16 82 THR A C 1
ATOM 649 O O . THR A 1 82 ? -0.370 -2.965 30.723 1.00 57.16 82 THR A O 1
ATOM 652 N N . LYS A 1 83 ? -1.443 -1.740 29.183 1.00 58.25 83 LYS A N 1
ATOM 653 C CA . LYS A 1 83 ? -1.261 -2.732 28.100 1.00 58.25 83 LYS A CA 1
ATOM 654 C C . LYS A 1 83 ? 0.208 -2.895 27.712 1.00 58.25 83 LYS A C 1
ATOM 656 O O . LYS A 1 83 ? 0.650 -4.028 27.549 1.00 58.25 83 LYS A O 1
ATOM 661 N N . ALA A 1 84 ? 0.964 -1.800 27.617 1.00 62.38 84 ALA A N 1
ATOM 662 C CA . ALA A 1 84 ? 2.395 -1.863 27.328 1.00 62.38 84 ALA A CA 1
ATOM 663 C C . ALA A 1 84 ? 3.165 -2.609 28.431 1.00 62.38 84 ALA A C 1
ATOM 665 O O . ALA A 1 84 ? 3.978 -3.474 28.124 1.00 62.38 84 ALA A O 1
ATOM 666 N N . VAL A 1 85 ? 2.857 -2.354 29.707 1.00 62.38 85 VAL A N 1
ATOM 667 C CA . VAL A 1 85 ? 3.500 -3.037 30.845 1.00 62.38 85 VAL A CA 1
ATOM 668 C C . VAL A 1 85 ? 3.232 -4.545 30.841 1.00 62.38 85 VAL A C 1
ATOM 670 O O . VAL A 1 85 ? 4.158 -5.317 31.068 1.00 62.38 85 VAL A O 1
ATOM 673 N N . VAL A 1 86 ? 2.003 -4.989 30.551 1.00 59.53 86 VAL A N 1
ATOM 674 C CA . VAL A 1 86 ? 1.676 -6.429 30.489 1.00 59.53 86 VAL A CA 1
ATOM 675 C C . VAL A 1 86 ? 2.406 -7.128 29.342 1.00 59.53 86 VAL A C 1
ATOM 677 O O . VAL A 1 86 ? 2.942 -8.217 29.541 1.00 59.53 86 VAL A O 1
ATOM 680 N N . VAL A 1 87 ? 2.481 -6.497 28.167 1.00 58.72 87 VAL A N 1
ATOM 681 C CA . VAL A 1 87 ? 3.253 -7.022 27.028 1.00 58.72 87 VAL A CA 1
ATOM 682 C C . VAL A 1 87 ? 4.739 -7.117 27.382 1.00 58.72 87 VAL A C 1
ATOM 684 O O . VAL A 1 87 ? 5.357 -8.153 27.153 1.00 58.72 87 VAL A O 1
ATOM 687 N N . VAL A 1 88 ? 5.303 -6.083 28.016 1.00 56.12 88 VAL A N 1
ATOM 688 C CA . VAL A 1 88 ? 6.703 -6.080 28.476 1.00 56.12 88 VAL A CA 1
ATOM 689 C C . VAL A 1 88 ? 6.958 -7.177 29.513 1.00 56.12 88 VAL A C 1
ATOM 691 O O . VAL A 1 88 ? 7.959 -7.881 29.413 1.00 56.12 88 VAL A O 1
ATOM 694 N N . ALA A 1 89 ? 6.056 -7.373 30.477 1.00 54.53 89 ALA A N 1
ATOM 695 C CA . ALA A 1 89 ? 6.197 -8.415 31.491 1.00 54.53 89 ALA A CA 1
ATOM 696 C C . ALA A 1 89 ? 6.127 -9.827 30.883 1.00 54.53 89 ALA A C 1
ATOM 698 O O . ALA A 1 89 ? 6.923 -10.687 31.248 1.00 54.53 89 ALA A O 1
ATOM 699 N N . ALA A 1 90 ? 5.229 -10.055 29.919 1.00 53.28 90 ALA A N 1
ATOM 700 C CA . ALA A 1 90 ? 5.119 -11.329 29.209 1.00 53.28 90 ALA A CA 1
ATOM 701 C C . ALA A 1 90 ? 6.374 -11.646 28.373 1.00 53.28 90 ALA A C 1
ATOM 703 O O . ALA A 1 90 ? 6.824 -12.789 28.352 1.00 53.28 90 ALA A O 1
ATOM 704 N N . LEU A 1 91 ? 6.975 -10.634 27.736 1.00 52.06 91 LEU A N 1
ATOM 705 C CA . LEU A 1 91 ? 8.227 -10.781 26.985 1.00 52.06 91 LEU A CA 1
ATOM 706 C C . LEU A 1 91 ? 9.443 -10.982 27.904 1.00 52.06 91 LEU A C 1
ATOM 708 O O . LEU A 1 91 ? 10.338 -11.756 27.575 1.00 52.06 91 LEU A O 1
ATOM 712 N N . ALA A 1 92 ? 9.466 -10.349 29.080 1.00 47.78 92 ALA A N 1
ATOM 713 C CA . ALA A 1 92 ? 10.548 -10.509 30.053 1.00 47.78 92 ALA A CA 1
ATOM 714 C C . ALA A 1 92 ? 10.660 -11.947 30.600 1.00 47.78 92 ALA A C 1
ATOM 716 O O . ALA A 1 92 ? 11.763 -12.394 30.911 1.00 47.78 92 ALA A O 1
ATOM 717 N N . VAL A 1 93 ? 9.558 -12.707 30.653 1.00 45.03 93 VAL A N 1
ATOM 718 C CA . VAL A 1 93 ? 9.571 -14.129 31.057 1.00 45.03 93 VAL A CA 1
ATOM 719 C C . VAL A 1 93 ? 10.333 -15.009 30.051 1.00 45.03 93 VAL A C 1
ATOM 721 O O . VAL A 1 93 ? 10.886 -16.037 30.436 1.00 45.03 93 VAL A O 1
ATOM 724 N N . VAL A 1 94 ? 10.457 -14.588 28.788 1.00 45.59 94 VAL A N 1
ATOM 725 C CA . VAL A 1 94 ? 11.204 -15.319 27.746 1.00 45.59 94 VAL A CA 1
ATOM 726 C C . VAL A 1 94 ? 12.728 -15.127 27.884 1.00 45.59 94 VAL A C 1
ATOM 728 O O . VAL A 1 94 ? 13.504 -15.957 27.418 1.00 45.59 94 VAL A O 1
ATOM 731 N N . ALA A 1 95 ? 13.187 -14.083 28.585 1.00 44.56 95 ALA A N 1
ATOM 732 C CA . ALA A 1 95 ? 14.599 -13.682 28.639 1.00 44.56 95 ALA A CA 1
ATOM 733 C C . ALA A 1 95 ? 15.413 -14.262 29.819 1.00 44.56 95 ALA A C 1
ATOM 735 O O . ALA A 1 95 ? 16.551 -13.854 30.033 1.00 44.56 95 ALA A O 1
ATOM 736 N N . VAL A 1 96 ? 14.883 -15.221 30.588 1.00 44.31 96 VAL A N 1
ATOM 737 C CA . VAL A 1 96 ? 15.602 -15.798 31.751 1.00 44.31 96 VAL A CA 1
ATOM 738 C C . VAL A 1 96 ? 16.607 -16.903 31.347 1.00 44.31 96 VAL A C 1
ATOM 740 O O . VAL A 1 96 ? 17.346 -17.412 32.184 1.00 44.31 96 VAL A O 1
ATOM 743 N N . GLY A 1 97 ? 16.711 -17.251 30.058 1.00 39.81 97 GLY A N 1
ATOM 744 C CA . GLY A 1 97 ? 17.626 -18.297 29.572 1.00 39.81 97 GLY A CA 1
ATOM 745 C C . GLY A 1 97 ? 19.064 -17.868 29.248 1.00 39.81 97 GLY A C 1
ATOM 746 O O . GLY A 1 97 ? 19.937 -18.728 29.178 1.00 39.81 97 GLY A O 1
ATOM 747 N N . VAL A 1 98 ? 19.354 -16.578 29.044 1.00 36.31 98 VAL A N 1
ATOM 748 C CA . VAL A 1 98 ? 20.710 -16.119 28.686 1.00 36.31 98 VAL A CA 1
ATOM 749 C C . VAL A 1 98 ? 21.018 -14.833 29.439 1.00 36.31 98 VAL A C 1
ATOM 751 O O . VAL A 1 98 ? 20.486 -13.769 29.137 1.00 36.31 98 VAL A O 1
ATOM 754 N N . GLY A 1 99 ? 21.871 -14.939 30.456 1.00 40.28 99 GLY A N 1
ATOM 755 C CA . GLY A 1 99 ? 22.309 -13.797 31.244 1.00 40.28 99 GLY A CA 1
ATOM 756 C C . GLY A 1 99 ? 23.167 -12.838 30.423 1.00 40.28 99 GLY A C 1
ATOM 757 O O . GLY A 1 99 ? 24.318 -13.143 30.136 1.00 40.28 99 GLY A O 1
ATOM 758 N N . VAL A 1 100 ? 22.632 -11.652 30.127 1.00 33.28 100 VAL A N 1
ATOM 759 C CA . VAL A 1 100 ? 23.414 -10.427 29.913 1.00 33.28 100 VAL A CA 1
ATOM 760 C C . VAL A 1 100 ? 22.675 -9.264 30.576 1.00 33.28 100 VAL A C 1
ATOM 762 O O . VAL A 1 100 ? 21.469 -9.084 30.419 1.00 33.28 100 VAL A O 1
ATOM 765 N N . ALA A 1 101 ? 23.420 -8.504 31.373 1.00 31.36 101 ALA A N 1
ATOM 766 C CA . ALA A 1 101 ? 22.939 -7.426 32.215 1.00 31.36 101 ALA A CA 1
ATOM 767 C C . ALA A 1 101 ? 22.479 -6.189 31.414 1.00 31.36 101 ALA A C 1
ATOM 769 O O . ALA A 1 101 ? 23.253 -5.557 30.708 1.00 31.36 101 ALA A O 1
ATOM 770 N N . ALA A 1 102 ? 21.199 -5.869 31.591 1.00 35.94 102 ALA A N 1
ATOM 771 C CA . ALA A 1 102 ? 20.588 -4.554 31.784 1.00 35.94 102 ALA A CA 1
ATOM 772 C C . ALA A 1 102 ? 21.076 -3.292 31.018 1.00 35.94 102 ALA A C 1
ATOM 774 O O . ALA A 1 102 ? 22.075 -2.669 31.358 1.00 35.94 102 ALA A O 1
ATOM 775 N N . ILE A 1 103 ? 20.138 -2.800 30.193 1.00 39.81 103 ILE A N 1
ATOM 776 C CA . ILE A 1 103 ? 19.605 -1.419 30.161 1.00 39.81 103 ILE A CA 1
ATOM 777 C C . ILE A 1 103 ? 20.503 -0.345 29.518 1.00 39.81 103 ILE A C 1
ATOM 779 O O . ILE A 1 103 ? 21.202 0.413 30.185 1.00 39.81 103 ILE A O 1
ATOM 783 N N . LEU A 1 104 ? 20.314 -0.163 28.208 1.00 32.88 104 LEU A N 1
ATOM 784 C CA . LEU A 1 104 ? 20.346 1.163 27.591 1.00 32.88 104 LEU A CA 1
ATOM 785 C C . LEU A 1 104 ? 18.903 1.590 27.316 1.00 32.88 104 LEU A C 1
ATOM 787 O O . LEU A 1 104 ? 18.113 0.843 26.743 1.00 32.88 104 LEU A O 1
ATOM 791 N N . VAL A 1 105 ? 18.566 2.790 27.780 1.00 41.19 105 VAL A N 1
ATOM 792 C CA . VAL A 1 105 ? 17.285 3.466 27.578 1.00 41.19 105 VAL A CA 1
ATOM 793 C C . VAL A 1 105 ? 17.059 3.663 26.077 1.00 41.19 105 VAL A C 1
ATOM 795 O O . VAL A 1 105 ? 17.505 4.646 25.496 1.00 41.19 105 VAL A O 1
ATOM 798 N N . ALA A 1 106 ? 16.366 2.723 25.441 1.00 36.56 106 ALA A N 1
ATOM 799 C CA . ALA A 1 106 ? 15.725 2.946 24.157 1.00 36.56 106 ALA A CA 1
ATOM 800 C C . ALA A 1 106 ? 14.248 3.270 24.438 1.00 36.56 106 ALA A C 1
ATOM 802 O O . ALA A 1 106 ? 13.585 2.481 25.121 1.00 36.56 106 ALA A O 1
ATOM 803 N N . PRO A 1 107 ? 13.719 4.419 23.977 1.00 38.28 107 PRO A N 1
ATOM 804 C CA . PRO A 1 107 ? 12.293 4.702 24.035 1.00 38.28 107 PRO A CA 1
ATOM 805 C C . PRO A 1 107 ? 11.500 3.499 23.507 1.00 38.28 107 PRO A C 1
ATOM 807 O O . PRO A 1 107 ? 11.884 2.911 22.491 1.00 38.28 107 PRO A O 1
ATOM 810 N N . PRO A 1 108 ? 10.438 3.093 24.222 1.00 40.81 108 PRO A N 1
ATOM 811 C CA . PRO A 1 108 ? 9.772 1.822 24.016 1.00 40.81 108 PRO A CA 1
ATOM 812 C C . PRO A 1 108 ? 9.225 1.740 22.597 1.00 40.81 108 PRO A C 1
ATOM 814 O O . PRO A 1 108 ? 8.739 2.726 22.048 1.00 40.81 108 PRO A O 1
ATOM 817 N N . MET A 1 109 ? 9.312 0.531 22.056 1.00 43.12 109 MET A N 1
ATOM 818 C CA . MET A 1 109 ? 8.843 0.021 20.771 1.00 43.12 109 MET A CA 1
ATOM 819 C C . MET A 1 109 ? 7.363 0.336 20.433 1.00 43.12 109 MET A C 1
ATOM 821 O O . MET A 1 109 ? 6.585 -0.559 20.137 1.00 43.12 109 MET A O 1
ATOM 825 N N . LEU A 1 110 ? 6.950 1.604 20.441 1.00 43.66 110 LEU A N 1
ATOM 826 C CA . LEU A 1 110 ? 5.731 2.105 19.793 1.00 43.66 110 LEU A CA 1
ATOM 827 C C . LEU A 1 110 ? 5.978 2.469 18.326 1.00 43.66 110 LEU A C 1
ATOM 829 O O . LEU A 1 110 ? 5.043 2.775 17.595 1.00 43.66 110 LEU A O 1
ATOM 833 N N . PHE A 1 111 ? 7.233 2.386 17.894 1.00 42.22 111 PHE A N 1
ATOM 834 C CA . PHE A 1 111 ? 7.616 2.485 16.499 1.00 42.22 111 PHE A CA 1
ATOM 835 C C . PHE A 1 111 ? 8.033 1.139 15.919 1.00 42.22 111 PHE A C 1
ATOM 837 O O . PHE A 1 111 ? 8.572 1.146 14.839 1.00 42.22 111 PHE A O 1
ATOM 844 N N . ALA A 1 112 ? 7.851 -0.015 16.573 1.00 43.06 112 ALA A N 1
ATOM 845 C CA . ALA A 1 112 ? 8.335 -1.273 15.989 1.00 43.06 112 ALA A CA 1
ATOM 846 C C . ALA A 1 112 ? 7.573 -1.674 14.716 1.00 43.06 112 ALA A C 1
ATOM 848 O O . ALA A 1 112 ? 8.197 -2.203 13.810 1.00 43.06 112 ALA A O 1
ATOM 849 N N . ASP A 1 113 ? 6.279 -1.367 14.596 1.00 42.84 113 ASP A N 1
ATOM 850 C CA . ASP A 1 113 ? 5.539 -1.641 13.356 1.00 42.84 113 ASP A CA 1
ATOM 851 C C . ASP A 1 113 ? 5.876 -0.619 12.268 1.00 42.84 113 ASP A C 1
ATOM 853 O O . ASP A 1 113 ? 6.171 -1.001 11.143 1.00 42.84 113 ASP A O 1
ATOM 857 N N . SER A 1 114 ? 5.963 0.671 12.610 1.00 39.28 114 SER A N 1
ATOM 858 C CA . SER A 1 114 ? 6.438 1.701 11.678 1.00 39.28 114 SER A CA 1
ATOM 859 C C . SER A 1 114 ? 7.924 1.539 11.329 1.00 39.28 114 SER A C 1
ATOM 861 O O . SER A 1 114 ? 8.334 1.909 10.229 1.00 39.28 114 SER A O 1
ATOM 863 N N . ALA A 1 115 ? 8.711 0.934 12.225 1.00 41.78 115 ALA A N 1
ATOM 864 C CA . ALA A 1 115 ? 10.117 0.612 12.040 1.00 41.78 115 ALA A CA 1
ATOM 865 C C . ALA A 1 115 ? 10.382 -0.637 11.255 1.00 41.78 115 ALA A C 1
ATOM 867 O O . ALA A 1 115 ? 11.266 -0.619 10.409 1.00 41.78 115 ALA A O 1
ATOM 868 N N . LYS A 1 116 ? 9.548 -1.652 11.434 1.00 46.94 116 LYS A N 1
ATOM 869 C CA . LYS A 1 116 ? 9.486 -2.766 10.506 1.00 46.94 116 LYS A CA 1
ATOM 870 C C . LYS A 1 116 ? 9.086 -2.276 9.125 1.00 46.94 116 LYS A C 1
ATOM 872 O O . LYS A 1 116 ? 9.812 -2.565 8.194 1.00 46.94 116 LYS A O 1
ATOM 877 N N . THR A 1 117 ? 8.043 -1.454 8.976 1.00 48.75 117 THR A N 1
ATOM 878 C CA . THR A 1 117 ? 7.656 -0.971 7.639 1.00 48.75 117 THR A CA 1
ATOM 879 C C . THR A 1 117 ? 8.722 -0.094 6.978 1.00 48.75 117 THR A C 1
ATOM 881 O O . THR A 1 117 ? 8.909 -0.218 5.776 1.00 48.75 117 THR A O 1
ATOM 884 N N . TRP A 1 118 ? 9.458 0.766 7.705 1.00 53.34 118 TRP A N 1
ATOM 885 C CA . TRP A 1 118 ? 10.533 1.549 7.071 1.00 53.34 118 TRP A CA 1
ATOM 886 C C . TRP A 1 118 ? 11.780 0.712 6.761 1.00 53.34 118 TRP A C 1
ATOM 888 O O . TRP A 1 118 ? 12.370 0.911 5.706 1.00 53.34 118 TRP A O 1
ATOM 898 N N . TRP A 1 119 ? 12.155 -0.234 7.628 1.00 47.94 119 TRP A N 1
ATOM 899 C CA . TRP A 1 119 ? 13.299 -1.133 7.421 1.00 47.94 119 TRP A CA 1
ATOM 900 C C . TRP A 1 119 ? 13.042 -2.153 6.303 1.00 47.94 119 TRP A C 1
ATOM 902 O O . TRP A 1 119 ? 13.904 -2.360 5.457 1.00 47.94 119 TRP A O 1
ATOM 912 N N . LEU A 1 120 ? 11.840 -2.730 6.244 1.00 54.78 120 LEU A N 1
ATOM 913 C CA . LEU A 1 120 ? 11.476 -3.732 5.241 1.00 54.78 120 LEU A CA 1
ATOM 914 C C . LEU A 1 120 ? 11.296 -3.112 3.847 1.00 54.78 120 LEU A C 1
ATOM 916 O O . LEU A 1 120 ? 11.667 -3.714 2.843 1.00 54.78 120 LEU A O 1
ATOM 920 N N . ASN A 1 121 ? 10.782 -1.876 3.780 1.00 68.25 121 ASN A N 1
ATOM 921 C CA . ASN A 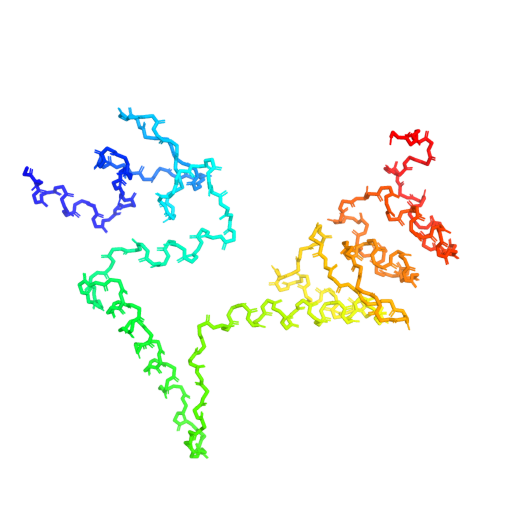1 121 ? 10.735 -1.118 2.531 1.00 68.25 121 ASN A CA 1
ATOM 922 C C . ASN A 1 121 ? 12.147 -0.811 2.009 1.00 68.25 121 ASN A C 1
ATOM 924 O O . ASN A 1 121 ? 12.355 -0.856 0.802 1.00 68.25 121 ASN A O 1
ATOM 928 N N . ASP A 1 122 ? 13.105 -0.518 2.895 1.00 77.94 122 ASP A N 1
ATOM 929 C CA . ASP A 1 122 ? 14.506 -0.283 2.518 1.00 77.94 122 ASP A CA 1
ATOM 930 C C . ASP A 1 122 ? 15.163 -1.567 1.987 1.00 77.94 122 ASP A C 1
ATOM 932 O O . ASP A 1 122 ? 15.847 -1.541 0.965 1.00 77.94 122 ASP A O 1
ATOM 936 N N . GLU A 1 123 ? 14.878 -2.712 2.614 1.00 79.44 123 GLU A N 1
ATOM 937 C CA . GLU A 1 123 ? 15.409 -4.015 2.204 1.00 79.44 123 GLU A CA 1
ATOM 938 C C . GLU A 1 123 ? 14.834 -4.491 0.863 1.00 79.44 123 GLU A C 1
ATOM 940 O O . GLU A 1 123 ? 15.590 -4.919 -0.009 1.00 79.44 123 GLU A O 1
ATOM 945 N N . LEU A 1 124 ? 13.528 -4.320 0.637 1.00 83.50 124 LEU A N 1
ATOM 946 C CA . LEU A 1 124 ? 12.899 -4.591 -0.658 1.00 83.50 124 LEU A CA 1
ATOM 947 C C . LEU A 1 124 ? 13.430 -3.655 -1.755 1.00 83.50 124 LEU A C 1
ATOM 949 O O . LEU A 1 124 ? 13.763 -4.110 -2.849 1.00 83.50 124 LEU A O 1
ATOM 953 N N . VAL A 1 125 ? 13.539 -2.350 -1.476 1.00 86.62 125 VAL A N 1
ATOM 954 C CA . VAL A 1 125 ? 14.099 -1.364 -2.419 1.00 86.62 125 VAL A CA 1
ATOM 955 C C . VAL A 1 125 ? 15.534 -1.724 -2.778 1.00 86.62 125 VAL A C 1
ATOM 957 O O . VAL A 1 125 ? 15.909 -1.657 -3.952 1.00 86.62 125 VAL A O 1
ATOM 960 N N . LYS A 1 126 ? 16.334 -2.141 -1.796 1.00 87.94 126 LYS A N 1
ATOM 961 C CA . LYS A 1 126 ? 17.700 -2.606 -2.017 1.00 87.94 126 LYS A CA 1
ATOM 962 C C . LYS A 1 126 ? 17.730 -3.866 -2.882 1.00 87.94 126 LYS A C 1
ATOM 964 O O . LYS A 1 126 ? 18.441 -3.866 -3.882 1.00 87.94 126 LYS A O 1
ATOM 969 N N . ALA A 1 127 ? 16.921 -4.875 -2.565 1.00 88.94 127 ALA A N 1
ATOM 970 C CA . ALA A 1 127 ? 16.845 -6.119 -3.330 1.00 88.94 127 ALA A CA 1
ATOM 971 C C . ALA A 1 127 ? 16.445 -5.873 -4.796 1.00 88.94 127 ALA A C 1
ATOM 973 O O . ALA A 1 127 ? 17.097 -6.374 -5.709 1.00 88.94 127 ALA A O 1
ATOM 974 N N . ILE A 1 128 ? 15.449 -5.014 -5.047 1.00 89.00 128 ILE A N 1
ATOM 975 C CA . ILE A 1 128 ? 15.054 -4.607 -6.408 1.00 89.00 128 ILE A CA 1
ATOM 976 C C . ILE A 1 128 ? 16.172 -3.813 -7.091 1.00 89.00 128 ILE A C 1
ATOM 978 O O . ILE A 1 128 ? 16.395 -3.966 -8.287 1.00 89.00 128 ILE A O 1
ATOM 982 N N . THR A 1 129 ? 16.893 -2.965 -6.354 1.00 89.81 129 THR A N 1
ATOM 983 C CA . THR A 1 129 ? 18.012 -2.192 -6.914 1.00 89.81 129 THR A CA 1
ATOM 984 C C . THR A 1 129 ? 19.150 -3.110 -7.360 1.00 89.81 129 THR A C 1
ATOM 986 O O . THR A 1 129 ? 19.709 -2.918 -8.441 1.00 89.81 129 THR A O 1
ATOM 989 N N . GLU A 1 130 ? 19.461 -4.122 -6.553 1.00 90.06 130 GLU A N 1
ATOM 990 C CA . GLU A 1 130 ? 20.522 -5.104 -6.797 1.00 90.06 130 GLU A CA 1
ATOM 991 C C . GLU A 1 130 ? 20.108 -6.203 -7.789 1.00 90.06 130 GLU A C 1
ATOM 993 O O . GLU A 1 130 ? 20.981 -6.822 -8.394 1.00 90.06 130 GLU A O 1
ATOM 998 N N . GLY A 1 131 ? 18.806 -6.392 -8.024 1.00 89.25 131 GLY A N 1
ATOM 999 C CA . GLY A 1 131 ? 18.284 -7.444 -8.899 1.00 89.25 131 GLY A CA 1
ATOM 1000 C C . GLY A 1 131 ? 18.164 -8.806 -8.210 1.00 89.25 131 GLY A C 1
ATOM 1001 O O . GLY A 1 131 ? 18.165 -9.829 -8.887 1.00 89.25 131 GLY A O 1
ATOM 1002 N N . ASP A 1 132 ? 18.093 -8.843 -6.876 1.00 90.19 132 ASP A N 1
ATOM 1003 C CA . ASP A 1 132 ? 18.020 -10.089 -6.106 1.00 90.19 132 ASP A CA 1
ATOM 1004 C C . ASP A 1 132 ? 16.588 -10.649 -6.086 1.00 90.19 132 ASP A C 1
ATOM 1006 O O . ASP A 1 132 ? 15.766 -10.320 -5.224 1.00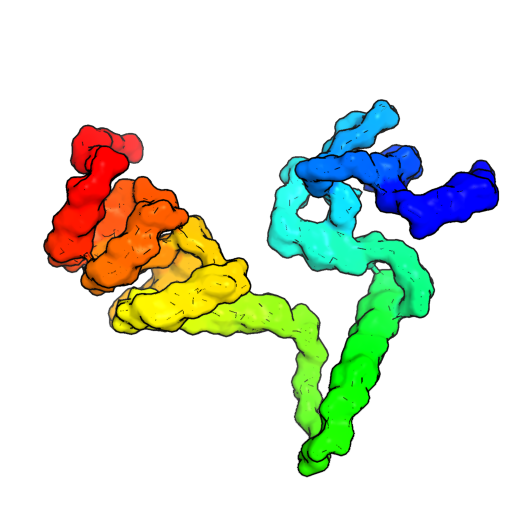 90.19 132 ASP A O 1
ATOM 1010 N N . LEU A 1 133 ? 16.293 -11.526 -7.049 1.00 85.69 133 LEU A N 1
ATOM 1011 C CA . LEU A 1 133 ? 15.006 -12.216 -7.166 1.00 85.69 133 LEU A CA 1
ATOM 1012 C C . LEU A 1 133 ? 14.653 -13.041 -5.921 1.00 85.69 133 LEU A C 1
ATOM 1014 O O . LEU A 1 133 ? 13.485 -13.093 -5.536 1.00 85.69 133 LEU A O 1
ATOM 1018 N N . LEU A 1 134 ? 15.632 -13.674 -5.269 1.00 82.12 134 LEU A N 1
ATOM 1019 C CA . LEU A 1 134 ? 15.370 -14.529 -4.110 1.00 82.12 134 LEU A CA 1
ATOM 1020 C C . LEU A 1 134 ? 14.876 -13.701 -2.925 1.00 82.12 134 LEU A C 1
ATOM 1022 O O . LEU A 1 134 ? 13.880 -14.062 -2.298 1.00 82.12 134 LEU A O 1
ATOM 1026 N N . GLN A 1 135 ? 15.536 -12.581 -2.634 1.00 81.69 135 GLN A N 1
ATOM 1027 C CA . GLN A 1 135 ? 15.153 -11.716 -1.516 1.00 81.69 135 GLN A CA 1
ATOM 1028 C C . GLN A 1 135 ? 13.817 -11.003 -1.762 1.00 81.69 135 GLN A C 1
ATOM 1030 O O . GLN A 1 135 ? 13.017 -10.828 -0.837 1.00 81.69 135 GLN A O 1
ATOM 1035 N N . VAL A 1 136 ? 13.528 -10.668 -3.019 1.00 82.75 136 VAL A N 1
ATOM 1036 C CA . VAL A 1 136 ? 12.230 -10.130 -3.438 1.00 82.75 136 VAL A CA 1
ATOM 1037 C C . VAL A 1 136 ? 11.105 -11.151 -3.234 1.00 82.75 136 VAL A C 1
ATOM 1039 O O . VAL A 1 136 ? 10.110 -10.829 -2.586 1.00 82.75 136 VAL A O 1
ATOM 1042 N N . LEU A 1 137 ? 11.266 -12.391 -3.710 1.00 80.00 137 LEU A N 1
ATOM 1043 C CA . LEU A 1 137 ? 10.251 -13.444 -3.550 1.00 80.00 137 LEU A CA 1
ATOM 1044 C C . LEU A 1 137 ? 10.037 -13.828 -2.080 1.00 80.00 137 LEU A C 1
ATOM 1046 O O . LEU A 1 137 ? 8.918 -14.128 -1.670 1.00 80.00 137 LEU A O 1
ATOM 1050 N N . LEU A 1 138 ? 11.092 -13.795 -1.261 1.00 78.44 138 LEU A N 1
ATOM 1051 C CA . LEU A 1 138 ? 10.980 -13.995 0.187 1.00 78.44 138 LEU A CA 1
ATOM 1052 C C . LEU A 1 138 ? 10.146 -12.895 0.856 1.00 78.44 138 LEU A C 1
ATOM 1054 O O . LEU A 1 138 ? 9.336 -13.198 1.731 1.00 78.44 138 LEU A O 1
ATOM 1058 N N . SER A 1 139 ? 10.311 -11.646 0.413 1.00 75.25 139 SER A N 1
ATOM 1059 C CA . SER A 1 139 ? 9.529 -10.499 0.898 1.00 75.25 139 SER A CA 1
ATOM 1060 C C . SER A 1 139 ? 8.062 -10.555 0.445 1.00 75.25 139 SER A C 1
ATOM 1062 O O . SER A 1 139 ? 7.173 -10.039 1.119 1.00 75.25 139 SER A O 1
ATOM 1064 N N . GLU A 1 140 ? 7.790 -11.194 -0.693 1.00 73.81 140 GLU A N 1
ATOM 1065 C CA . GLU A 1 140 ? 6.430 -11.455 -1.177 1.00 73.81 140 GLU A CA 1
ATOM 1066 C C . GLU A 1 140 ? 5.744 -12.569 -0.385 1.00 73.81 140 GLU A C 1
ATOM 1068 O O . GLU A 1 140 ? 4.607 -12.416 0.063 1.00 73.81 140 GLU A O 1
ATOM 1073 N N . LEU A 1 141 ? 6.454 -13.671 -0.134 1.00 71.12 141 LEU A N 1
ATOM 1074 C CA . LEU A 1 141 ? 5.946 -14.808 0.636 1.00 71.12 141 LEU A CA 1
ATOM 1075 C C . LEU A 1 141 ? 5.629 -14.460 2.095 1.00 71.12 141 LEU A C 1
ATOM 1077 O O . LEU A 1 141 ?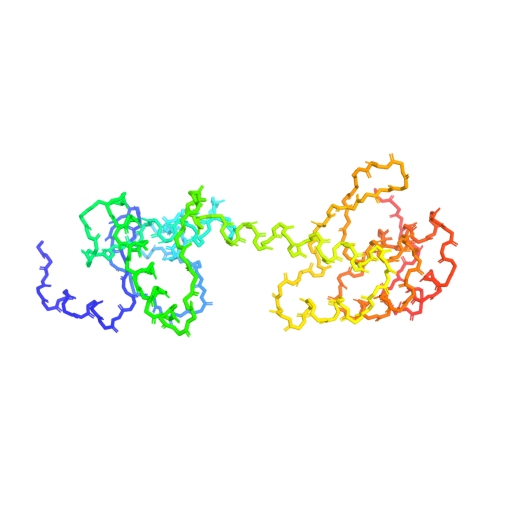 4.770 -15.109 2.694 1.00 71.12 141 LEU A O 1
ATOM 1081 N N . SER A 1 142 ? 6.285 -13.449 2.673 1.00 71.75 142 SER A N 1
ATOM 1082 C CA . SER A 1 142 ? 5.939 -12.959 4.011 1.00 71.75 142 SER A CA 1
ATOM 1083 C C . SER A 1 142 ? 4.617 -12.177 4.042 1.00 71.75 142 SER A C 1
ATOM 1085 O O . SER A 1 142 ? 4.073 -11.952 5.123 1.00 71.75 142 SER A O 1
ATOM 1087 N N . GLY A 1 143 ? 4.054 -11.819 2.877 1.00 66.06 143 GLY A N 1
ATOM 1088 C CA . GLY A 1 143 ? 2.831 -11.019 2.752 1.00 66.06 143 GLY A CA 1
ATOM 1089 C C . GLY A 1 143 ? 3.037 -9.542 3.091 1.00 66.06 143 GLY A C 1
ATOM 1090 O O . GLY A 1 143 ? 2.070 -8.823 3.342 1.00 66.06 143 GLY A O 1
ATOM 1091 N N . GLU A 1 144 ? 4.293 -9.096 3.143 1.00 64.81 144 GLU A N 1
ATOM 1092 C CA . GLU A 1 144 ? 4.676 -7.764 3.611 1.00 64.81 144 GLU A CA 1
ATOM 1093 C C . GLU A 1 144 ? 5.002 -6.798 2.459 1.00 64.81 144 GLU A C 1
ATOM 1095 O O . GLU A 1 144 ? 5.074 -5.587 2.682 1.00 64.81 144 GLU A O 1
ATOM 1100 N N . CYS A 1 145 ? 5.152 -7.295 1.223 1.00 67.62 145 CYS A N 1
ATOM 1101 C CA . CYS A 1 145 ? 5.314 -6.461 0.035 1.00 67.62 145 CYS A CA 1
ATOM 1102 C C . CYS A 1 145 ? 3.984 -6.269 -0.715 1.00 67.62 145 CYS A C 1
ATOM 1104 O O . CYS A 1 145 ? 3.178 -7.186 -0.863 1.00 67.62 145 CYS A O 1
ATOM 1106 N N . ASN A 1 146 ? 3.745 -5.048 -1.198 1.00 77.06 146 ASN A N 1
ATOM 1107 C CA . ASN A 1 146 ? 2.637 -4.752 -2.096 1.00 77.06 146 ASN A CA 1
ATOM 1108 C C . ASN A 1 146 ? 3.216 -4.351 -3.454 1.00 77.06 146 ASN A C 1
ATOM 1110 O O . ASN A 1 146 ? 3.780 -3.268 -3.603 1.00 77.06 146 ASN A O 1
ATOM 1114 N N . MET A 1 147 ? 3.033 -5.224 -4.441 1.00 76.38 147 MET A N 1
ATOM 1115 C CA . MET A 1 147 ? 3.549 -5.097 -5.808 1.00 76.38 147 MET A CA 1
ATOM 1116 C C . MET A 1 147 ? 3.030 -3.877 -6.580 1.00 76.38 147 MET A C 1
ATOM 1118 O O . MET A 1 147 ? 3.666 -3.442 -7.538 1.00 76.38 147 MET A O 1
ATOM 1122 N N . ASN A 1 148 ? 1.924 -3.285 -6.129 1.00 81.62 148 ASN A N 1
ATOM 1123 C CA . ASN A 1 148 ? 1.303 -2.115 -6.749 1.00 81.62 148 ASN A CA 1
ATOM 1124 C C . ASN A 1 148 ? 1.477 -0.848 -5.887 1.00 81.62 148 ASN A C 1
ATOM 1126 O O . ASN A 1 148 ? 0.994 0.226 -6.241 1.00 81.62 148 ASN A O 1
ATOM 1130 N N . SER A 1 149 ? 2.183 -0.939 -4.753 1.00 84.12 149 SER A N 1
ATOM 1131 C CA . SER A 1 149 ? 2.501 0.218 -3.913 1.00 84.12 149 SER A CA 1
ATOM 1132 C C . SER A 1 149 ? 3.697 1.001 -4.461 1.00 84.12 149 SER A C 1
ATOM 1134 O O . SER A 1 149 ? 4.598 0.446 -5.089 1.00 84.12 149 SER A O 1
ATOM 1136 N N . LEU A 1 150 ? 3.727 2.310 -4.198 1.00 84.50 150 LEU A N 1
ATOM 1137 C CA . LEU A 1 150 ? 4.840 3.178 -4.580 1.00 84.50 150 LEU A CA 1
ATOM 1138 C C . LEU A 1 150 ? 5.939 3.160 -3.515 1.00 84.50 150 LEU A C 1
ATOM 1140 O O . LEU A 1 150 ? 5.719 3.564 -2.371 1.00 84.50 150 LEU A O 1
ATOM 1144 N N . TYR A 1 151 ? 7.146 2.795 -3.933 1.00 85.31 151 TYR A N 1
ATOM 1145 C CA . TYR A 1 151 ? 8.363 2.827 -3.128 1.00 85.31 151 TYR A CA 1
ATOM 1146 C C . TYR A 1 151 ? 9.282 3.954 -3.599 1.00 85.31 151 TYR A C 1
ATOM 1148 O O . TYR A 1 151 ? 9.185 4.423 -4.735 1.00 85.31 151 TYR A O 1
ATOM 1156 N N . VAL A 1 152 ? 10.158 4.421 -2.708 1.00 86.69 152 VAL A N 1
ATOM 1157 C CA . VAL A 1 152 ? 11.137 5.471 -3.012 1.00 86.69 152 VAL A CA 1
ATOM 1158 C C . VAL A 1 152 ? 12.466 4.817 -3.362 1.00 86.69 152 VAL A C 1
ATOM 1160 O O . VAL A 1 152 ? 13.070 4.153 -2.527 1.00 86.69 152 VAL A O 1
ATOM 1163 N N . PHE A 1 153 ? 12.927 5.048 -4.583 1.00 86.94 153 PHE A N 1
ATOM 1164 C CA . PHE A 1 153 ? 14.212 4.593 -5.094 1.00 86.94 153 PHE A CA 1
ATOM 1165 C C . PHE A 1 153 ? 15.161 5.775 -5.242 1.00 86.94 153 PHE A C 1
ATOM 1167 O O . PHE A 1 153 ? 14.735 6.909 -5.465 1.00 86.94 153 PHE A O 1
ATOM 1174 N N . LYS A 1 154 ? 16.462 5.502 -5.166 1.00 85.44 154 LYS A N 1
ATOM 1175 C CA . LYS A 1 154 ? 17.514 6.494 -5.401 1.00 85.44 154 LYS A CA 1
ATOM 1176 C C . LYS A 1 154 ? 18.158 6.247 -6.754 1.00 85.44 154 LYS A C 1
ATOM 1178 O O . LYS A 1 154 ? 18.506 5.117 -7.086 1.00 85.44 154 LYS A O 1
ATOM 1183 N N . ASP A 1 155 ? 18.305 7.295 -7.555 1.00 81.56 155 ASP A N 1
ATOM 1184 C CA . ASP A 1 155 ? 19.076 7.209 -8.792 1.00 81.56 155 ASP A CA 1
ATOM 1185 C C . ASP A 1 155 ? 20.595 7.259 -8.520 1.00 81.56 155 ASP A C 1
ATOM 1187 O O . ASP A 1 155 ? 21.055 7.495 -7.401 1.00 81.56 155 ASP A O 1
ATOM 1191 N N . LYS A 1 156 ? 21.406 7.083 -9.572 1.00 81.25 156 LYS A N 1
ATOM 1192 C CA . LYS A 1 156 ? 22.878 7.157 -9.474 1.00 81.25 156 LYS A CA 1
ATOM 1193 C C . LYS A 1 156 ? 23.402 8.525 -9.008 1.00 81.25 156 LYS A C 1
ATOM 1195 O O . LYS A 1 156 ? 24.572 8.633 -8.656 1.00 81.25 156 LYS A O 1
ATOM 1200 N N . LYS A 1 157 ? 22.576 9.572 -9.060 1.00 81.50 157 LYS A N 1
ATOM 1201 C CA . LYS A 1 157 ? 22.895 10.944 -8.644 1.00 81.50 157 LYS A CA 1
ATOM 1202 C C . LYS A 1 157 ? 22.346 11.265 -7.243 1.00 81.50 157 LYS A C 1
ATOM 1204 O O . LYS A 1 157 ? 22.587 12.364 -6.752 1.00 81.50 157 LYS A O 1
ATOM 1209 N N . GLY A 1 158 ? 21.663 10.318 -6.595 1.00 82.50 158 GLY A N 1
ATOM 1210 C CA . GLY A 1 158 ? 21.084 10.454 -5.261 1.00 82.50 158 GLY A CA 1
ATOM 1211 C C . GLY A 1 158 ? 19.701 11.110 -5.220 1.00 82.50 158 GLY A C 1
ATOM 1212 O O . GLY A 1 158 ? 19.235 11.427 -4.127 1.00 82.50 158 GLY A O 1
ATOM 1213 N N . TYR A 1 159 ? 19.045 11.323 -6.364 1.00 80.19 159 TYR A N 1
ATOM 1214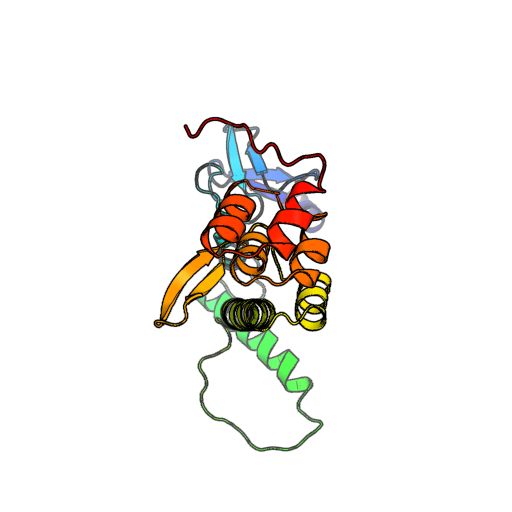 C CA . TYR A 1 159 ? 17.676 11.829 -6.407 1.00 80.19 159 TYR A CA 1
ATOM 1215 C C . TYR A 1 159 ? 16.677 10.722 -6.096 1.00 80.19 159 TYR A C 1
ATOM 1217 O O . TYR A 1 159 ? 16.730 9.632 -6.672 1.00 80.19 159 TYR A O 1
ATOM 1225 N N . ASP A 1 160 ? 15.741 11.052 -5.214 1.00 87.38 160 ASP A N 1
ATOM 1226 C CA . ASP A 1 160 ? 14.624 10.191 -4.868 1.00 87.38 160 ASP A CA 1
ATOM 1227 C C . ASP A 1 160 ? 13.569 10.237 -5.979 1.00 87.38 160 ASP A C 1
ATOM 1229 O O . ASP A 1 160 ? 13.138 11.309 -6.412 1.00 87.38 160 ASP A O 1
ATOM 1233 N N . TRP A 1 161 ? 13.121 9.070 -6.422 1.00 85.19 161 TRP A N 1
ATOM 1234 C CA . TRP A 1 161 ? 12.016 8.915 -7.360 1.00 85.19 161 TRP A CA 1
ATOM 1235 C C . TRP A 1 161 ? 11.086 7.807 -6.878 1.00 85.19 161 TRP A C 1
ATOM 1237 O O . TRP A 1 161 ? 11.500 6.891 -6.172 1.00 85.19 161 TRP A O 1
ATOM 1247 N N . LYS A 1 162 ? 9.800 7.920 -7.214 1.00 88.25 162 LYS A N 1
ATOM 1248 C CA . LYS A 1 162 ? 8.779 6.964 -6.783 1.00 88.25 162 LYS A CA 1
ATOM 1249 C C . LYS A 1 162 ? 8.421 6.024 -7.918 1.00 88.25 162 LYS A C 1
ATOM 1251 O O . LYS A 1 162 ? 8.209 6.485 -9.037 1.00 88.25 162 LYS A O 1
ATOM 1256 N N . ALA A 1 163 ? 8.328 4.738 -7.613 1.00 87.62 163 ALA A N 1
ATOM 1257 C CA . ALA A 1 163 ? 7.935 3.715 -8.571 1.00 87.62 163 ALA A CA 1
ATOM 1258 C C . ALA A 1 163 ? 7.342 2.495 -7.872 1.00 87.62 163 ALA A C 1
ATOM 1260 O O . ALA A 1 163 ? 7.626 2.244 -6.700 1.00 87.62 163 ALA A O 1
ATOM 1261 N N . THR A 1 164 ? 6.531 1.734 -8.603 1.00 89.25 164 THR A N 1
ATOM 1262 C CA . THR A 1 164 ? 6.183 0.370 -8.201 1.00 89.25 164 THR A CA 1
ATOM 1263 C C . THR A 1 164 ? 7.391 -0.553 -8.404 1.00 89.25 164 THR A C 1
ATOM 1265 O O . THR A 1 164 ? 8.279 -0.230 -9.206 1.00 89.25 164 THR A O 1
ATOM 1268 N N . PRO A 1 165 ? 7.448 -1.709 -7.719 1.00 89.00 165 PRO A N 1
ATOM 1269 C CA . PRO A 1 165 ? 8.474 -2.723 -7.941 1.00 89.00 165 PRO A CA 1
ATOM 1270 C C . PRO A 1 165 ? 8.670 -3.091 -9.418 1.00 89.00 165 PRO A C 1
ATOM 1272 O O . PRO A 1 165 ? 9.810 -3.157 -9.875 1.00 89.00 165 PRO A O 1
ATOM 1275 N N . LEU A 1 166 ? 7.579 -3.230 -10.185 1.00 88.81 166 LEU A N 1
ATOM 1276 C CA . LEU A 1 166 ? 7.631 -3.511 -11.624 1.00 88.81 166 LEU A CA 1
ATOM 1277 C C . LEU A 1 166 ? 8.278 -2.371 -12.421 1.00 88.81 166 LEU A C 1
ATOM 1279 O O . LEU A 1 166 ? 9.197 -2.616 -13.202 1.00 88.81 166 LEU A O 1
ATOM 1283 N N . ILE A 1 167 ? 7.858 -1.119 -12.199 1.00 88.06 167 ILE A N 1
ATOM 1284 C CA . ILE A 1 167 ? 8.445 0.047 -12.883 1.00 88.06 167 ILE A CA 1
ATOM 1285 C C . ILE A 1 167 ? 9.938 0.169 -12.542 1.00 88.06 167 ILE A C 1
ATOM 1287 O O . ILE A 1 167 ? 10.748 0.498 -13.411 1.00 88.06 167 ILE A O 1
ATOM 1291 N N . ALA A 1 168 ? 10.319 -0.106 -11.292 1.00 89.56 168 ALA A N 1
ATOM 1292 C CA . ALA A 1 168 ? 11.707 -0.059 -10.854 1.00 89.56 168 ALA A CA 1
ATOM 1293 C C . ALA A 1 168 ? 12.566 -1.150 -11.499 1.00 89.56 168 ALA A C 1
ATOM 1295 O O . ALA A 1 168 ? 13.603 -0.831 -12.085 1.00 89.56 168 ALA A O 1
ATOM 1296 N N . ALA A 1 169 ? 12.113 -2.405 -11.471 1.00 91.00 169 ALA A N 1
ATOM 1297 C CA . ALA A 1 169 ? 12.780 -3.514 -12.149 1.00 91.00 169 ALA A CA 1
ATOM 1298 C C . ALA A 1 169 ? 12.935 -3.237 -13.654 1.00 91.00 169 ALA A C 1
ATOM 1300 O O . ALA A 1 169 ? 14.022 -3.416 -14.212 1.00 91.00 169 ALA A O 1
ATOM 1301 N N . ALA A 1 170 ? 11.891 -2.694 -14.288 1.00 90.81 170 ALA A N 1
ATOM 1302 C CA . ALA A 1 170 ? 11.899 -2.365 -15.706 1.00 90.81 170 ALA A CA 1
ATOM 1303 C C . ALA A 1 170 ? 12.879 -1.230 -16.054 1.00 90.81 170 ALA A C 1
ATOM 1305 O O . ALA A 1 170 ? 13.628 -1.319 -17.027 1.00 90.81 170 ALA A O 1
ATOM 1306 N N . ALA A 1 171 ? 12.933 -0.177 -15.232 1.00 89.56 171 ALA A N 1
ATOM 1307 C CA . ALA A 1 171 ? 13.875 0.933 -15.393 1.00 89.56 171 ALA A CA 1
ATOM 1308 C C . ALA A 1 171 ? 15.339 0.496 -15.214 1.00 89.56 171 ALA A C 1
ATOM 1310 O O . ALA A 1 171 ? 16.242 0.999 -15.895 1.00 89.56 171 ALA A O 1
ATOM 1311 N N . LEU A 1 172 ? 15.580 -0.412 -14.266 1.00 88.81 172 LEU A N 1
ATOM 1312 C CA . LEU A 1 172 ? 16.911 -0.905 -13.918 1.00 88.81 172 LEU A CA 1
ATOM 1313 C C . LEU A 1 172 ? 17.413 -1.998 -14.869 1.00 88.81 172 LEU A C 1
ATOM 1315 O O . LEU A 1 172 ? 18.626 -2.159 -14.988 1.00 88.81 172 LEU A O 1
ATOM 1319 N N . GLY A 1 173 ? 16.517 -2.658 -15.608 1.00 90.88 173 GLY A N 1
ATOM 1320 C CA . GLY A 1 173 ? 16.872 -3.699 -16.577 1.00 90.88 173 GLY A CA 1
ATOM 1321 C C . GLY A 1 173 ? 16.891 -5.111 -15.994 1.00 90.88 173 GLY A C 1
ATOM 1322 O O . GLY A 1 173 ? 17.545 -5.985 -16.555 1.00 90.88 173 GLY A O 1
ATOM 1323 N N . HIS A 1 174 ? 16.212 -5.335 -14.868 1.00 91.81 174 HIS A N 1
ATOM 1324 C CA . HIS A 1 174 ? 16.202 -6.620 -14.168 1.00 91.81 174 HIS A CA 1
ATOM 1325 C C . HIS A 1 174 ? 15.164 -7.568 -14.768 1.00 91.81 174 HIS A C 1
ATOM 1327 O O . HIS A 1 174 ? 14.079 -7.747 -14.226 1.00 91.81 174 HIS A O 1
ATOM 1333 N N . THR A 1 175 ? 15.525 -8.166 -15.898 1.00 89.38 175 THR A N 1
ATOM 1334 C CA . THR A 1 175 ? 14.751 -9.140 -16.683 1.00 89.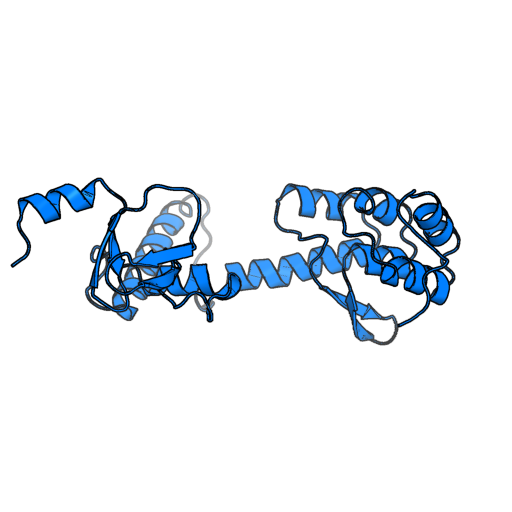38 175 THR A CA 1
ATOM 1335 C C . THR A 1 175 ? 14.049 -10.206 -15.823 1.00 89.38 175 THR A C 1
ATOM 1337 O O . THR A 1 175 ? 12.833 -10.350 -15.866 1.00 89.38 175 THR A O 1
ATOM 1340 N N . GLU A 1 176 ? 14.786 -10.894 -14.945 1.00 88.12 176 GLU A N 1
ATOM 1341 C CA . GLU A 1 176 ? 14.228 -11.964 -14.098 1.00 88.12 176 GLU A CA 1
ATOM 1342 C C . GLU A 1 176 ? 13.178 -11.455 -13.095 1.00 88.12 176 GLU A C 1
ATOM 1344 O O . GLU A 1 176 ? 12.171 -12.120 -12.851 1.00 88.12 176 GLU A O 1
ATOM 1349 N N . LEU A 1 177 ? 13.379 -10.252 -12.542 1.00 88.50 177 LEU A N 1
ATOM 1350 C CA . LEU A 1 177 ? 12.389 -9.609 -11.676 1.00 88.50 177 LEU A CA 1
ATOM 1351 C C . LEU A 1 177 ? 11.136 -9.235 -12.469 1.00 88.50 177 LEU A C 1
ATOM 1353 O O . LEU A 1 177 ? 10.028 -9.449 -11.991 1.00 88.50 177 LEU A O 1
ATOM 1357 N N . VAL A 1 178 ? 11.301 -8.706 -13.684 1.00 88.31 178 VAL A N 1
ATOM 1358 C CA . VAL A 1 178 ? 10.178 -8.332 -14.555 1.00 88.31 178 VAL A CA 1
ATOM 1359 C C . VAL A 1 178 ? 9.326 -9.556 -14.881 1.00 88.31 178 VAL A C 1
ATOM 1361 O O . VAL A 1 178 ? 8.118 -9.497 -14.675 1.00 88.31 178 VAL A O 1
ATOM 1364 N N . GLN A 1 179 ? 9.933 -10.679 -15.274 1.00 85.81 179 GLN A N 1
ATOM 1365 C CA . GLN A 1 179 ? 9.207 -11.936 -15.490 1.00 85.81 179 GLN A CA 1
ATOM 1366 C C . GLN A 1 179 ? 8.482 -12.426 -14.229 1.00 85.81 179 GLN A C 1
ATOM 1368 O O . GLN A 1 179 ? 7.346 -12.880 -14.307 1.00 85.81 179 GLN A O 1
ATOM 1373 N N . GLY A 1 180 ? 9.108 -12.324 -13.051 1.00 82.25 180 GLY A N 1
ATOM 1374 C CA . GLY A 1 180 ? 8.467 -12.714 -11.790 1.00 82.25 180 GLY A CA 1
ATOM 1375 C C . GLY A 1 180 ? 7.282 -11.820 -11.403 1.00 82.25 180 GLY A C 1
ATOM 1376 O O . GLY A 1 180 ? 6.346 -12.272 -10.737 1.00 82.25 180 GLY A O 1
ATOM 1377 N N . PHE A 1 181 ? 7.316 -10.556 -11.824 1.00 84.56 181 PHE A N 1
ATOM 1378 C CA . PHE A 1 181 ? 6.348 -9.529 -11.456 1.00 84.56 181 PHE A CA 1
ATOM 1379 C C . PHE A 1 181 ? 5.183 -9.399 -12.437 1.00 84.56 181 PHE A C 1
ATOM 1381 O O . PHE A 1 181 ? 4.096 -9.013 -12.011 1.00 84.56 181 PHE A O 1
ATOM 1388 N N . ILE A 1 182 ? 5.386 -9.724 -13.716 1.00 79.31 182 ILE A N 1
ATOM 1389 C CA . ILE A 1 182 ? 4.425 -9.450 -14.795 1.00 79.31 182 ILE A CA 1
ATOM 1390 C C . ILE A 1 182 ? 3.067 -10.138 -14.596 1.00 79.31 182 ILE A C 1
ATOM 1392 O O . ILE A 1 182 ? 2.039 -9.550 -14.905 1.00 79.31 182 ILE A O 1
ATOM 1396 N N . ASP A 1 183 ? 3.052 -11.324 -13.982 1.00 75.56 183 ASP A N 1
ATOM 1397 C CA . ASP A 1 183 ? 1.823 -12.082 -13.705 1.00 75.56 183 ASP A CA 1
ATOM 1398 C C . ASP A 1 183 ? 1.003 -11.523 -12.524 1.00 75.56 183 ASP A C 1
ATOM 1400 O O . ASP A 1 183 ? -0.134 -11.943 -12.296 1.00 75.56 183 ASP A O 1
ATOM 1404 N N . ARG A 1 184 ? 1.598 -10.651 -11.696 1.00 72.06 184 ARG A N 1
ATOM 1405 C CA . ARG A 1 184 ? 1.071 -10.282 -10.365 1.00 72.06 184 ARG A CA 1
ATOM 1406 C C . ARG A 1 184 ? 0.919 -8.782 -10.143 1.00 72.06 184 ARG A C 1
ATOM 1408 O O . ARG A 1 184 ? 0.141 -8.378 -9.282 1.00 72.06 184 ARG A O 1
ATOM 1415 N N . ALA A 1 185 ? 1.702 -7.976 -10.850 1.00 74.12 185 ALA A N 1
ATOM 1416 C CA . ALA A 1 185 ? 1.652 -6.526 -10.778 1.00 74.12 185 ALA A CA 1
ATOM 1417 C C . ALA A 1 185 ? 0.701 -5.968 -11.840 1.00 74.12 185 ALA A C 1
ATOM 1419 O O . ALA A 1 185 ? 0.559 -6.543 -12.918 1.00 74.12 185 ALA A O 1
ATOM 1420 N N . ASP A 1 186 ? 0.096 -4.815 -11.554 1.00 71.00 186 ASP A N 1
ATOM 1421 C CA . ASP A 1 186 ? -0.644 -4.079 -12.577 1.00 71.00 186 ASP A CA 1
ATOM 1422 C C . ASP A 1 186 ? 0.344 -3.648 -13.669 1.00 71.00 186 ASP A C 1
ATOM 1424 O O . ASP A 1 186 ? 1.270 -2.861 -13.434 1.00 71.00 186 ASP A O 1
ATOM 1428 N N . ILE A 1 187 ? 0.173 -4.224 -14.859 1.00 66.69 187 ILE A N 1
ATOM 1429 C CA . ILE A 1 187 ? 0.997 -3.919 -16.022 1.00 66.69 187 ILE A CA 1
ATOM 1430 C C . ILE A 1 187 ? 0.604 -2.527 -16.506 1.00 66.69 187 ILE A C 1
ATOM 1432 O O . ILE A 1 187 ? -0.366 -2.351 -17.237 1.00 66.69 187 ILE A O 1
ATOM 1436 N N . ASP A 1 188 ? 1.355 -1.531 -16.056 1.00 66.62 188 ASP A N 1
ATOM 1437 C CA . ASP A 1 188 ? 1.141 -0.145 -16.442 1.00 66.62 188 ASP A CA 1
ATOM 1438 C C . ASP A 1 188 ? 2.071 0.238 -17.603 1.00 66.62 188 ASP A C 1
ATOM 1440 O O . ASP A 1 188 ? 3.260 -0.111 -17.617 1.00 66.62 188 ASP A O 1
ATOM 1444 N N . GLU A 1 189 ? 1.559 1.001 -18.568 1.00 71.56 189 GLU A N 1
ATOM 1445 C CA . GLU A 1 189 ? 2.310 1.502 -19.734 1.00 71.56 189 GLU A CA 1
ATOM 1446 C C . GLU A 1 189 ? 3.553 2.294 -19.309 1.00 71.56 189 GLU A C 1
ATOM 1448 O O . GLU A 1 189 ? 4.584 2.307 -19.992 1.00 71.56 189 GLU A O 1
ATOM 1453 N N . THR A 1 190 ? 3.487 2.876 -18.111 1.00 80.69 190 THR A N 1
ATOM 1454 C CA . THR A 1 190 ? 4.591 3.526 -17.411 1.00 80.69 190 THR A CA 1
ATOM 1455 C C . THR A 1 190 ? 5.839 2.639 -17.324 1.00 80.69 190 THR A C 1
ATOM 1457 O O . THR A 1 190 ? 6.954 3.140 -17.500 1.00 80.69 190 THR A O 1
ATOM 1460 N N . ALA A 1 191 ? 5.697 1.329 -17.084 1.00 82.75 191 ALA A N 1
ATOM 1461 C CA . ALA A 1 191 ? 6.829 0.403 -16.990 1.00 82.75 191 ALA A CA 1
ATOM 1462 C C . ALA A 1 191 ? 7.515 0.206 -18.351 1.00 82.75 191 ALA A C 1
ATOM 1464 O O . ALA A 1 191 ? 8.747 0.253 -18.435 1.00 82.75 191 ALA A O 1
ATOM 1465 N N . LEU A 1 192 ? 6.728 0.075 -19.425 1.00 83.94 192 LEU A N 1
ATOM 1466 C CA . LEU A 1 192 ? 7.236 -0.047 -20.791 1.00 83.94 192 LEU A CA 1
ATOM 1467 C C . LEU A 1 192 ? 7.940 1.238 -21.239 1.00 83.94 192 LEU A C 1
ATOM 1469 O O . LEU A 1 192 ? 9.071 1.187 -21.732 1.00 83.94 192 LEU A O 1
ATOM 1473 N N . TYR A 1 193 ? 7.308 2.393 -21.014 1.00 83.50 193 TYR A N 1
ATOM 1474 C CA . TYR A 1 193 ? 7.902 3.699 -21.295 1.00 83.50 193 TYR A CA 1
ATOM 1475 C C . TYR A 1 193 ? 9.242 3.858 -20.571 1.00 83.50 193 TYR A C 1
ATOM 1477 O O . TYR A 1 193 ? 10.230 4.289 -21.169 1.00 83.50 193 TYR A O 1
ATOM 1485 N N . LYS A 1 194 ? 9.314 3.458 -19.293 1.00 84.56 194 LYS A N 1
ATOM 1486 C CA . LYS A 1 194 ? 10.535 3.587 -18.490 1.00 84.56 194 LYS A CA 1
ATOM 1487 C C . LYS A 1 194 ? 11.656 2.669 -18.964 1.00 84.56 194 LYS A C 1
ATOM 1489 O O . LYS A 1 194 ? 12.807 3.105 -19.022 1.00 84.56 194 LYS A O 1
ATOM 1494 N N . ALA A 1 195 ? 11.332 1.432 -19.335 1.00 88.75 195 ALA A N 1
ATOM 1495 C CA . ALA A 1 195 ? 12.290 0.499 -19.920 1.00 88.75 195 ALA A CA 1
ATOM 1496 C C . ALA A 1 195 ? 12.841 1.026 -21.256 1.00 88.75 195 ALA A C 1
ATOM 1498 O O . ALA A 1 195 ? 14.054 0.990 -21.481 1.00 88.75 195 ALA A O 1
ATOM 1499 N N . ALA A 1 196 ? 11.976 1.591 -22.106 1.00 87.88 196 ALA A N 1
ATOM 1500 C CA . ALA A 1 196 ? 12.368 2.199 -23.375 1.00 87.88 196 ALA A CA 1
ATOM 1501 C C . ALA A 1 196 ? 13.240 3.453 -23.178 1.00 87.88 196 ALA A C 1
ATOM 1503 O O . ALA A 1 196 ? 14.299 3.558 -23.797 1.00 87.88 196 ALA A O 1
ATOM 1504 N N . GLU A 1 197 ? 12.862 4.359 -22.266 1.00 86.75 197 GLU A N 1
ATOM 1505 C CA . GLU A 1 197 ? 13.635 5.563 -21.907 1.00 86.75 197 GLU A CA 1
ATOM 1506 C C . GLU A 1 197 ? 15.055 5.202 -21.438 1.00 86.75 197 GLU A C 1
ATOM 1508 O O . GLU A 1 197 ? 16.027 5.889 -21.759 1.00 86.75 197 GLU A O 1
ATOM 1513 N N . LYS A 1 198 ? 15.187 4.114 -20.671 1.00 86.12 198 LYS A N 1
ATOM 1514 C CA . LYS A 1 198 ? 16.469 3.636 -20.130 1.00 86.12 198 LYS A CA 1
ATOM 1515 C C . LYS A 1 198 ? 17.249 2.739 -21.094 1.00 86.12 198 LYS A C 1
ATOM 1517 O O . LYS A 1 198 ? 18.387 2.394 -20.783 1.00 86.12 198 LYS A O 1
ATOM 1522 N N . GLY A 1 199 ? 16.684 2.402 -22.255 1.00 89.69 199 GLY A N 1
ATOM 1523 C CA . GLY A 1 199 ? 17.329 1.565 -23.269 1.00 89.69 199 GLY A CA 1
ATOM 1524 C C . GLY A 1 199 ? 17.415 0.084 -22.894 1.00 89.69 199 GLY A C 1
ATOM 1525 O O . GLY A 1 199 ? 18.295 -0.623 -23.384 1.00 89.69 199 GLY A O 1
ATOM 1526 N N . GLN A 1 200 ? 16.524 -0.399 -22.027 1.00 91.44 200 GLN A N 1
ATOM 1527 C CA . GLN A 1 200 ? 16.523 -1.776 -21.533 1.00 91.44 200 GLN A CA 1
ATOM 1528 C C . GLN A 1 200 ? 15.853 -2.715 -22.542 1.00 91.44 200 GLN A C 1
ATOM 1530 O O . GLN A 1 200 ? 14.715 -3.142 -22.370 1.00 91.44 200 GLN A O 1
ATOM 1535 N N . VAL A 1 201 ? 16.563 -3.035 -23.628 1.00 89.31 201 VAL A N 1
ATOM 1536 C CA . VAL A 1 201 ? 16.019 -3.793 -24.774 1.00 89.31 201 VAL A CA 1
ATOM 1537 C C . VAL A 1 201 ? 15.480 -5.174 -24.381 1.00 89.31 201 VAL A C 1
ATOM 1539 O O . VAL A 1 201 ? 14.471 -5.606 -24.932 1.00 89.31 201 VAL A O 1
ATOM 1542 N N . ALA A 1 202 ? 16.138 -5.867 -23.443 1.00 88.56 202 ALA A N 1
ATOM 1543 C CA . ALA A 1 202 ? 15.700 -7.182 -22.970 1.00 88.56 202 ALA A CA 1
ATOM 1544 C C . ALA A 1 202 ? 14.348 -7.096 -22.247 1.00 88.56 202 ALA A C 1
ATOM 1546 O O . ALA A 1 202 ? 13.409 -7.780 -22.630 1.00 88.56 202 ALA A O 1
ATOM 1547 N N . VAL A 1 203 ? 14.224 -6.168 -21.297 1.00 87.62 203 VAL A N 1
ATOM 1548 C CA . VAL A 1 203 ? 12.974 -5.904 -20.573 1.00 87.62 203 VAL A CA 1
ATOM 1549 C C . VAL A 1 203 ? 11.855 -5.461 -21.513 1.00 87.62 203 VAL A C 1
ATOM 1551 O O . VAL A 1 203 ? 10.731 -5.932 -21.390 1.00 87.62 203 VAL A O 1
ATOM 1554 N N . VAL A 1 204 ? 12.141 -4.566 -22.468 1.00 86.81 204 VAL A N 1
ATOM 1555 C CA . VAL A 1 204 ? 11.135 -4.118 -23.446 1.00 86.81 204 VAL A CA 1
ATOM 1556 C C . VAL A 1 204 ? 10.604 -5.305 -24.241 1.00 86.81 204 VAL A C 1
ATOM 1558 O O . VAL A 1 204 ? 9.401 -5.405 -24.438 1.00 86.81 204 VAL A O 1
ATOM 1561 N N . ARG A 1 205 ? 11.473 -6.226 -24.672 1.00 85.50 205 ARG A N 1
ATOM 1562 C CA . ARG A 1 205 ? 11.037 -7.435 -25.378 1.00 85.50 205 ARG A CA 1
ATOM 1563 C C . ARG A 1 205 ? 10.096 -8.278 -24.521 1.00 85.50 205 ARG A C 1
ATOM 1565 O O . ARG A 1 205 ? 9.063 -8.685 -25.026 1.00 85.50 205 ARG A O 1
ATOM 1572 N N . GLU A 1 206 ? 10.433 -8.496 -23.257 1.00 84.50 206 GLU A N 1
ATOM 1573 C CA . GLU A 1 206 ? 9.622 -9.326 -22.358 1.00 84.50 206 GLU A CA 1
ATOM 1574 C C . GLU A 1 206 ? 8.272 -8.708 -22.025 1.00 84.50 206 GLU A C 1
ATOM 1576 O O . GLU A 1 206 ? 7.258 -9.395 -22.053 1.00 84.50 206 GLU A O 1
ATOM 1581 N N . LEU A 1 207 ? 8.239 -7.399 -21.778 1.00 82.81 207 LEU A N 1
ATOM 1582 C CA . LEU A 1 207 ? 6.984 -6.680 -21.586 1.00 82.81 207 LEU A CA 1
ATOM 1583 C C . LEU A 1 207 ? 6.103 -6.808 -22.843 1.00 82.81 207 LEU A C 1
ATOM 1585 O O . LEU A 1 207 ? 4.926 -7.134 -22.746 1.00 82.81 207 LEU A O 1
ATOM 1589 N N . LEU A 1 208 ? 6.675 -6.637 -24.038 1.00 80.62 208 LEU A N 1
ATOM 1590 C CA . LEU A 1 208 ? 5.943 -6.751 -25.307 1.00 80.62 208 LEU A CA 1
ATOM 1591 C C . LEU A 1 208 ? 5.486 -8.171 -25.662 1.00 80.62 208 LEU A C 1
ATOM 1593 O O . LEU A 1 208 ? 4.628 -8.327 -26.529 1.00 80.62 208 LEU A O 1
ATOM 1597 N N . GLU A 1 209 ? 6.060 -9.200 -25.041 1.00 80.69 209 GLU A N 1
ATOM 1598 C CA . GLU A 1 209 ? 5.592 -10.580 -25.191 1.00 80.69 209 GLU A CA 1
ATOM 1599 C C . GLU A 1 209 ? 4.296 -10.834 -24.401 1.00 80.69 209 GLU A C 1
ATOM 1601 O O . GLU A 1 209 ? 3.591 -11.804 -24.692 1.00 80.69 209 GLU A O 1
ATOM 1606 N N . HIS A 1 210 ? 3.932 -9.951 -23.460 1.00 74.56 210 HIS A N 1
ATOM 1607 C CA . HIS A 1 210 ? 2.697 -10.074 -22.693 1.00 74.56 210 HIS A CA 1
ATOM 1608 C C . HIS A 1 210 ? 1.479 -9.580 -23.501 1.00 74.56 210 HIS A C 1
ATOM 1610 O O . HIS A 1 210 ? 1.488 -8.453 -24.006 1.00 74.56 210 HIS A O 1
ATOM 1616 N N . PRO A 1 211 ? 0.400 -10.379 -23.613 1.00 67.69 211 PRO A N 1
ATOM 1617 C CA . PRO A 1 211 ? -0.736 -10.098 -24.499 1.00 67.69 211 PRO A CA 1
ATOM 1618 C C . PRO A 1 211 ? -1.539 -8.836 -24.144 1.00 67.69 211 PRO A C 1
ATOM 1620 O O . PRO A 1 211 ? -2.282 -8.339 -24.989 1.00 67.69 211 PRO A O 1
ATOM 1623 N N . ASP A 1 212 ? -1.381 -8.317 -22.926 1.00 66.44 212 ASP A N 1
ATOM 1624 C CA . ASP A 1 212 ? -2.144 -7.175 -22.411 1.00 66.44 212 ASP A CA 1
ATOM 1625 C C . ASP A 1 212 ? -1.476 -5.811 -22.684 1.00 66.44 212 ASP A C 1
ATOM 1627 O O . ASP A 1 212 ? -2.092 -4.769 -22.462 1.00 66.44 212 ASP A O 1
ATOM 1631 N N . ILE A 1 213 ? -0.237 -5.782 -23.195 1.00 63.62 213 ILE A N 1
ATOM 1632 C CA . ILE A 1 213 ? 0.500 -4.531 -23.437 1.00 63.62 213 ILE A CA 1
ATOM 1633 C C . ILE A 1 213 ? 0.193 -3.980 -24.832 1.00 63.62 213 ILE A C 1
ATOM 1635 O O . ILE A 1 213 ? 0.656 -4.494 -25.852 1.00 63.62 213 ILE A O 1
ATOM 1639 N N . ASN A 1 214 ? -0.552 -2.873 -24.883 1.00 60.69 214 ASN A N 1
ATOM 1640 C CA . ASN A 1 214 ? -0.873 -2.182 -26.129 1.00 60.69 214 ASN A CA 1
ATOM 1641 C C . ASN A 1 214 ? 0.041 -0.969 -26.365 1.00 60.69 214 ASN A C 1
ATOM 1643 O O . ASN A 1 214 ? -0.180 0.118 -25.847 1.00 60.69 214 ASN A O 1
ATOM 1647 N N . VAL A 1 215 ? 1.038 -1.138 -27.233 1.00 63.22 215 VAL A N 1
ATOM 1648 C CA . VAL A 1 215 ? 2.010 -0.094 -27.618 1.00 63.22 215 VAL A CA 1
ATOM 1649 C C . VAL A 1 215 ? 1.444 1.089 -28.409 1.00 63.22 215 VAL A C 1
ATOM 1651 O O . VAL A 1 215 ? 2.182 2.025 -28.706 1.00 63.22 215 VAL A O 1
ATOM 1654 N N . ASN A 1 216 ? 0.175 1.034 -28.816 1.00 59.62 216 ASN A N 1
ATOM 1655 C CA . ASN A 1 216 ? -0.421 1.995 -29.748 1.00 59.62 216 ASN A CA 1
ATOM 1656 C C . ASN A 1 216 ? -1.479 2.902 -29.106 1.00 59.62 216 ASN A C 1
ATOM 1658 O O . ASN A 1 216 ? -2.288 3.489 -29.830 1.00 59.62 216 ASN A O 1
ATOM 1662 N N . LEU A 1 217 ? -1.521 3.008 -27.777 1.00 56.53 217 LEU A N 1
ATOM 1663 C CA . LEU A 1 217 ? -2.450 3.921 -27.119 1.00 56.53 217 LEU A CA 1
ATOM 1664 C C . LEU A 1 217 ? -1.949 5.375 -27.243 1.00 56.53 217 LEU A C 1
ATOM 1666 O O . LEU A 1 217 ? -0.750 5.633 -27.109 1.00 56.53 217 LEU A O 1
ATOM 1670 N N . PRO A 1 218 ? -2.824 6.329 -27.615 1.00 44.03 218 PRO A N 1
ATOM 1671 C CA . PRO A 1 218 ? -2.447 7.734 -27.696 1.00 44.03 218 PRO A CA 1
ATOM 1672 C C . PRO A 1 218 ? -2.159 8.279 -26.291 1.00 44.03 218 PRO A C 1
ATOM 1674 O O . PRO A 1 218 ? -2.897 7.986 -25.359 1.00 44.03 218 PRO A O 1
ATOM 1677 N N . ASN A 1 219 ? -1.104 9.088 -26.152 1.00 52.38 219 ASN A N 1
ATOM 1678 C CA . ASN A 1 219 ? -0.865 9.848 -24.923 1.00 52.38 219 ASN A CA 1
ATOM 1679 C C . ASN A 1 219 ? -2.028 10.836 -24.710 1.00 52.38 219 ASN A C 1
ATOM 1681 O O . ASN A 1 219 ? -2.180 11.749 -25.529 1.00 52.38 219 ASN A O 1
ATOM 1685 N N . ASP A 1 220 ? -2.800 10.660 -23.636 1.00 42.16 220 ASP A N 1
ATOM 1686 C CA . ASP A 1 220 ? -3.802 11.626 -23.150 1.00 42.16 220 ASP A CA 1
ATOM 1687 C C . ASP A 1 220 ? -3.167 12.764 -22.325 1.00 42.16 220 ASP A C 1
ATOM 1689 O O . ASP A 1 220 ? -2.199 12.509 -21.565 1.00 42.16 220 ASP A O 1
#

Sequence (220 aa):
MWDKSFQAWTQHHDVRSCPQCHAAIEKTGGCTHMTCIYCEFDFCWLCRVEWQHHTDVMCTPRAFLTSSSTALGPTAPVRAVTKAVVVVAALAVVAVGVGVAAILVAPPMLFADSAKTWWLNDELVKAITEGDLLQVLLSELSGECNMNSLYVFKDKKGYDWKATPLIAAAALGHTELVQGFIDRADIDETALYKAAEKGQVAVVRELLEHPDINVNLPND

Secondary structure (DSSP, 8-state):
---HHHHHHTTTS-EEE-TTT--EEE--SS-SEEE-TTT--EEETTT--BGGG--HHHHHHHHHHH---GGG-SSHHHHHHHHHHHHHHHHHGGGGGS-------PPPSSSHHHHHHHHHHHHHHHHHHHT-HHHHHHHHHTT---TTS-EEEE-TTS-EEEE-HHHHHHHHT-HHHHHHHHTTS---HHHHHHHHHTT-HHHHHHHHHSTT--TT----

pLDDT: mean 73.91, std 17.55, range [31.36, 95.5]

Foldseek 3Di:
DDDPVVVVVCVVFLWFAQPPPGDIDTDPDDAQWDADPPPRFIAGSQLNDGPVPDDPVCRVVNSLQPPCDPVQHDHSVSNVVSVLVVVVVVVVVVPPPDDDDDDDDDPDVPCVVVVCLVVLLVQCLVCLLVLPPVSNVVCVVVVNDDQADWGWHQDPVGDTDIDGSLLSNLLNLNLVSNVVNVVPHDLDVSSLVNNVVNVNVSSNVVSVVDPPDDPPDDDD

Organism: Aphanomyces astaci (NCBI:txid112090)